Protein AF-A0A8I0N126-F1 (afdb_monomer)

Secondary structure (DSSP, 8-state):
-----PPPTT----EEEEEETTEEEEEETTEEEEEEE-TT---S-SSSPP-SS--TT-SS---TT----S----SSPPPHHHHHHHHHHHHHHHHHHHHHHHHHHHHHHHHHHHHHHHHHHHHHHHHHHHHHHHHHHHHHHHHHHHHHHHHHHHHHHHHHHHHHHHHHHHHHHHHHHHHHHHHHHHHHHHHHHHHHHHT--

InterPro domains:
  IPR013320 Concanavalin A-like lectin/glucanase domain superfamily [SSF49899] (6-89)

Sequence (201 aa):
MRDYEALTLNEWYFITGVREGEYIKLYRNGELRGTEYVGNGSIADTSRRLRFATWEKSTLYSHSASVLDDVQIYSRALSETEIARLSQGGLFAKSTLQLCKSQLDSAELSISSLSTQIVNLRNLSNILENKVASLVNENDSLNKTISELTHTTQNQQQEITELENSNMLLLEESAQKDVHISTLNQEILNLKAELAALKGE

Organism: NCBI:txid1315280

pLDDT: mean 88.0, std 13.49, range [42.78, 98.69]

Structure (mmCIF, N/CA/C/O backbone):
data_AF-A0A8I0N126-F1
#
_entry.id   AF-A0A8I0N126-F1
#
loop_
_atom_site.group_PDB
_atom_site.id
_atom_site.type_symbol
_atom_site.label_atom_id
_atom_site.label_alt_id
_atom_site.label_comp_id
_atom_site.label_asym_id
_atom_site.label_entity_id
_atom_site.label_seq_id
_atom_site.pdbx_PDB_ins_code
_atom_site.Cartn_x
_atom_site.Cartn_y
_atom_site.Cartn_z
_atom_site.occupancy
_atom_site.B_iso_or_equiv
_atom_site.auth_seq_id
_atom_site.auth_comp_id
_atom_site.auth_asym_id
_atom_site.auth_atom_id
_atom_site.pdbx_PDB_model_num
ATOM 1 N N . MET A 1 1 ? 24.658 21.177 -65.020 1.00 42.78 1 MET A N 1
ATOM 2 C CA . MET A 1 1 ? 25.620 21.736 -64.050 1.00 42.78 1 MET A CA 1
ATOM 3 C C . MET A 1 1 ? 25.551 20.813 -62.841 1.00 42.78 1 MET A C 1
ATOM 5 O O . MET A 1 1 ? 24.462 20.650 -62.318 1.00 42.78 1 MET A O 1
ATOM 9 N N . ARG A 1 2 ? 26.605 20.036 -62.542 1.00 52.00 2 ARG A N 1
ATOM 10 C CA . ARG A 1 2 ? 26.623 19.138 -61.369 1.00 52.00 2 ARG A CA 1
ATOM 11 C C . ARG A 1 2 ? 26.865 20.034 -60.149 1.00 52.00 2 ARG A C 1
ATOM 13 O O . ARG A 1 2 ? 27.938 20.626 -60.074 1.00 52.00 2 ARG A O 1
ATOM 20 N N . ASP A 1 3 ? 25.893 20.155 -59.251 1.00 54.69 3 ASP A N 1
ATOM 21 C CA . ASP A 1 3 ? 26.071 20.868 -57.983 1.00 54.69 3 ASP A CA 1
ATOM 22 C C . ASP A 1 3 ? 27.004 20.040 -57.090 1.00 54.69 3 ASP A C 1
ATOM 24 O O . ASP A 1 3 ? 26.620 19.015 -56.529 1.00 54.69 3 ASP A O 1
ATOM 28 N N . TYR A 1 4 ? 28.276 20.432 -57.027 1.00 59.53 4 TYR A N 1
ATOM 29 C CA . TYR A 1 4 ? 29.238 19.868 -56.085 1.00 59.53 4 TYR A CA 1
ATOM 30 C C . TYR A 1 4 ? 29.173 20.692 -54.801 1.00 59.53 4 TYR A C 1
ATOM 32 O O . TYR A 1 4 ? 29.730 21.786 -54.718 1.00 59.53 4 TYR A O 1
ATOM 40 N N . GLU A 1 5 ? 28.471 20.173 -53.799 1.00 74.56 5 GLU A N 1
ATOM 41 C CA . GLU A 1 5 ? 28.580 20.696 -52.443 1.00 74.56 5 GLU A CA 1
ATOM 42 C C . GLU A 1 5 ? 29.921 20.240 -51.861 1.00 74.56 5 GLU A C 1
ATOM 44 O O . GLU A 1 5 ? 30.142 19.042 -51.639 1.00 74.56 5 GLU A O 1
ATOM 49 N N . ALA A 1 6 ? 30.830 21.195 -51.663 1.00 80.81 6 ALA A N 1
ATOM 50 C CA . ALA A 1 6 ? 32.151 20.929 -51.116 1.00 80.81 6 ALA A CA 1
ATOM 51 C C . ALA A 1 6 ? 32.055 20.298 -49.719 1.00 80.81 6 ALA A C 1
ATOM 53 O O . ALA A 1 6 ? 31.230 20.702 -48.905 1.00 80.81 6 ALA A O 1
ATOM 54 N N . LEU A 1 7 ? 32.908 19.308 -49.443 1.00 84.62 7 LEU A N 1
ATOM 55 C CA . LEU A 1 7 ? 33.042 18.750 -48.097 1.00 84.62 7 LEU A CA 1
ATOM 56 C C . LEU A 1 7 ? 33.741 19.756 -47.180 1.00 84.62 7 LEU A C 1
ATOM 58 O O . LEU A 1 7 ? 34.758 20.347 -47.558 1.00 84.62 7 LEU A O 1
ATOM 62 N N . THR A 1 8 ? 33.225 19.900 -45.965 1.00 90.00 8 THR A N 1
ATOM 63 C CA . THR A 1 8 ? 33.852 20.688 -44.906 1.00 90.00 8 THR A CA 1
ATOM 64 C C . THR A 1 8 ? 34.973 19.873 -44.265 1.00 90.00 8 THR A C 1
ATOM 66 O O . THR A 1 8 ? 34.847 18.673 -44.018 1.00 90.00 8 THR A O 1
ATOM 69 N N . LEU A 1 9 ? 36.107 20.521 -43.997 1.00 85.31 9 LEU A N 1
ATOM 70 C CA . LEU A 1 9 ? 37.225 19.879 -43.307 1.00 85.31 9 LEU A CA 1
ATOM 71 C C . LEU A 1 9 ? 36.882 19.619 -41.831 1.00 85.31 9 LEU A C 1
ATOM 73 O O . LEU A 1 9 ? 36.203 20.424 -41.201 1.00 85.31 9 LEU A O 1
ATOM 77 N N . ASN A 1 10 ? 37.430 18.536 -41.270 1.00 83.44 10 ASN A N 1
ATOM 78 C CA . ASN A 1 10 ? 37.269 18.123 -39.866 1.00 83.44 10 ASN A CA 1
ATOM 79 C C . ASN A 1 10 ? 35.836 17.739 -39.446 1.00 83.44 10 ASN A C 1
ATOM 81 O O . ASN A 1 10 ? 35.506 17.799 -38.263 1.00 83.44 10 ASN A O 1
ATOM 85 N N . GLU A 1 11 ? 35.006 17.296 -40.391 1.00 86.50 11 GLU A N 1
ATOM 86 C CA . GLU A 1 11 ? 33.688 16.720 -40.111 1.00 86.50 11 GLU A CA 1
ATOM 87 C C . GLU A 1 11 ? 33.654 15.213 -40.387 1.00 86.50 11 GLU A C 1
ATOM 89 O O . GLU A 1 11 ? 34.326 14.705 -41.289 1.00 86.50 11 GLU A O 1
ATOM 94 N N . TRP A 1 12 ? 32.838 14.493 -39.614 1.00 87.75 12 TRP A N 1
ATOM 95 C CA . TRP A 1 12 ? 32.536 13.091 -39.878 1.00 87.75 12 TRP A CA 1
ATOM 96 C C . TRP A 1 12 ? 31.474 12.980 -40.966 1.00 87.75 12 TRP A C 1
ATOM 98 O O . TRP A 1 12 ? 30.392 13.554 -40.858 1.00 87.75 12 TRP A O 1
ATOM 108 N N . TYR A 1 13 ? 31.769 12.179 -41.986 1.00 88.56 13 TYR A N 1
ATOM 109 C CA . TYR A 1 13 ? 30.822 11.841 -43.040 1.00 88.56 13 TYR A CA 1
ATOM 110 C C . TYR A 1 13 ? 30.598 10.336 -43.072 1.00 88.56 13 TYR A C 1
ATOM 112 O O . TYR A 1 13 ? 31.552 9.559 -43.110 1.00 88.56 13 TYR A O 1
ATOM 120 N N . PHE A 1 14 ? 29.332 9.927 -43.128 1.00 90.44 14 PHE A N 1
ATOM 121 C CA . PHE A 1 14 ? 28.976 8.539 -43.390 1.00 90.44 14 PHE A CA 1
ATOM 122 C C . PHE A 1 14 ? 28.899 8.323 -44.902 1.00 90.44 14 PHE A C 1
ATOM 124 O O . PHE A 1 14 ? 28.007 8.857 -45.567 1.00 90.44 14 PHE A O 1
ATOM 131 N N . ILE A 1 15 ? 29.849 7.571 -45.456 1.00 91.81 15 ILE A N 1
ATOM 132 C CA . ILE A 1 15 ? 29.954 7.325 -46.898 1.00 91.81 15 ILE A CA 1
ATOM 133 C C . ILE A 1 15 ? 29.555 5.886 -47.208 1.00 91.81 15 ILE A C 1
ATOM 135 O O . ILE A 1 15 ? 30.024 4.949 -46.566 1.00 91.81 15 ILE A O 1
ATOM 139 N N . THR A 1 16 ? 28.722 5.694 -48.230 1.00 94.56 16 THR A N 1
ATOM 140 C CA . THR A 1 16 ? 28.356 4.355 -48.711 1.00 94.56 16 THR A CA 1
ATOM 141 C C . THR A 1 16 ? 28.490 4.276 -50.223 1.00 94.56 16 THR A C 1
ATOM 143 O O . THR A 1 16 ? 27.863 5.043 -50.950 1.00 94.56 16 THR A O 1
ATOM 146 N N . GLY A 1 17 ? 29.298 3.331 -50.700 1.00 94.25 17 GLY A N 1
ATOM 147 C CA . GLY A 1 17 ? 29.334 2.931 -52.103 1.00 94.25 17 GLY A CA 1
ATOM 148 C C . GLY A 1 17 ? 28.510 1.665 -52.303 1.00 94.25 17 GLY A C 1
ATOM 149 O O . GLY A 1 17 ? 28.701 0.689 -51.580 1.00 94.25 17 GLY A O 1
ATOM 150 N N . VAL A 1 18 ? 27.605 1.667 -53.279 1.00 95.25 18 VAL A N 1
ATOM 151 C CA . VAL A 1 18 ? 26.760 0.512 -53.608 1.00 95.25 18 VAL A CA 1
ATOM 152 C C . VAL A 1 18 ? 26.945 0.162 -55.069 1.00 95.25 18 VAL A C 1
ATOM 154 O O . VAL A 1 18 ? 26.759 1.014 -55.933 1.00 95.25 18 VAL A O 1
ATOM 157 N N . ARG A 1 19 ? 27.275 -1.098 -55.353 1.00 91.00 19 ARG A N 1
ATOM 158 C CA . ARG A 1 19 ? 27.217 -1.633 -56.711 1.00 91.00 19 ARG A CA 1
ATOM 159 C C . ARG A 1 19 ? 25.93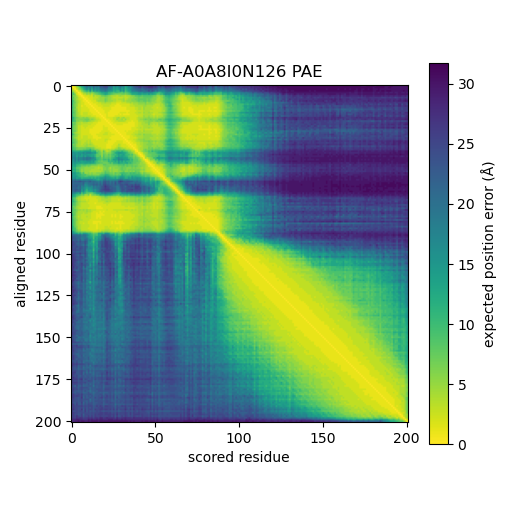5 -2.435 -56.886 1.00 91.00 19 ARG A C 1
ATOM 161 O O . ARG A 1 19 ? 25.726 -3.418 -56.181 1.00 91.00 19 ARG A O 1
ATOM 168 N N . GLU A 1 20 ? 25.102 -2.010 -57.828 1.00 90.31 20 GLU A N 1
ATOM 169 C CA . GLU A 1 20 ? 23.804 -2.608 -58.133 1.00 90.31 20 GLU A CA 1
ATOM 170 C C . GLU A 1 20 ? 23.678 -2.774 -59.653 1.00 90.31 20 GLU A C 1
ATOM 172 O O . GLU A 1 20 ? 23.571 -1.796 -60.395 1.00 90.31 20 GLU A O 1
ATOM 177 N N . GLY A 1 21 ? 23.743 -4.022 -60.124 1.00 88.88 21 GLY A N 1
ATOM 178 C CA . GLY A 1 21 ? 23.756 -4.331 -61.554 1.00 88.88 21 GLY A CA 1
ATOM 179 C C . GLY A 1 21 ? 24.901 -3.623 -62.287 1.00 88.88 21 GLY A C 1
ATOM 180 O O . GLY A 1 21 ? 26.072 -3.772 -61.933 1.00 88.88 21 GLY A O 1
ATOM 181 N N . GLU A 1 22 ? 24.548 -2.835 -63.301 1.00 91.06 22 GLU A N 1
ATOM 182 C CA . GLU A 1 22 ? 25.496 -2.087 -64.133 1.00 91.06 22 GLU A CA 1
ATOM 183 C C . GLU A 1 22 ? 25.862 -0.705 -63.573 1.00 91.06 22 GLU A C 1
ATOM 185 O O . GLU A 1 22 ? 26.574 0.052 -64.232 1.00 91.06 22 GLU A O 1
ATOM 190 N N . TYR A 1 23 ? 25.395 -0.363 -62.369 1.00 92.62 23 TYR A N 1
ATOM 191 C CA . TYR A 1 23 ? 25.577 0.959 -61.779 1.00 92.62 23 TYR A CA 1
ATOM 192 C C . TYR A 1 23 ? 26.344 0.916 -60.457 1.00 92.62 23 TYR A C 1
ATOM 194 O O . TYR A 1 23 ? 26.231 -0.022 -59.662 1.00 92.62 23 TYR A O 1
ATOM 202 N N . ILE A 1 24 ? 27.093 1.986 -60.198 1.00 93.44 24 ILE A N 1
ATOM 203 C CA . ILE A 1 24 ? 27.625 2.317 -58.876 1.00 93.44 24 ILE A CA 1
ATOM 204 C C . ILE A 1 24 ? 26.924 3.576 -58.376 1.00 93.44 24 ILE A C 1
ATOM 206 O O . ILE A 1 24 ? 26.852 4.580 -59.081 1.00 93.44 24 ILE A O 1
ATOM 210 N N . LYS A 1 25 ? 26.425 3.516 -57.144 1.00 95.19 25 LYS A N 1
ATOM 211 C CA . LYS A 1 25 ? 25.787 4.618 -56.426 1.00 95.19 25 LYS A CA 1
ATOM 212 C C . LYS A 1 25 ? 26.667 5.045 -55.256 1.00 95.19 25 LYS A C 1
ATOM 214 O O . LYS A 1 25 ? 27.227 4.193 -54.564 1.00 95.19 25 LYS A O 1
ATOM 219 N N . LEU A 1 26 ? 26.768 6.350 -55.022 1.00 94.56 26 LEU A N 1
ATOM 220 C CA . LEU A 1 26 ? 27.477 6.923 -53.878 1.00 94.56 26 LEU A CA 1
ATOM 221 C C . LEU A 1 26 ? 26.498 7.699 -53.000 1.00 94.56 26 LEU A C 1
ATOM 223 O O . LEU A 1 26 ? 25.809 8.595 -53.488 1.00 94.56 26 LEU A O 1
ATOM 227 N N . TYR A 1 27 ? 26.482 7.387 -51.709 1.00 94.12 27 TYR A N 1
ATOM 228 C CA . TYR A 1 27 ? 25.671 8.057 -50.701 1.00 94.12 27 TYR A CA 1
ATOM 229 C C . TYR A 1 27 ? 26.561 8.789 -49.695 1.00 94.12 27 TYR A C 1
ATOM 231 O O . TYR A 1 27 ? 27.632 8.297 -49.331 1.00 94.12 27 TYR A O 1
ATOM 239 N N . ARG A 1 28 ? 26.093 9.947 -49.220 1.00 92.38 28 ARG A N 1
ATOM 240 C CA . ARG A 1 28 ? 26.710 10.729 -48.138 1.00 92.38 28 ARG A CA 1
ATOM 241 C C . ARG A 1 28 ? 25.646 11.067 -47.106 1.00 92.38 28 ARG A C 1
ATOM 243 O O . ARG A 1 28 ? 24.645 11.695 -47.452 1.00 92.38 28 ARG A O 1
ATOM 250 N N . ASN A 1 29 ? 25.890 10.681 -45.856 1.00 91.81 29 ASN A N 1
ATOM 251 C CA . ASN A 1 29 ? 24.991 10.861 -44.713 1.00 91.81 29 ASN A CA 1
ATOM 252 C C . ASN A 1 29 ? 23.593 10.253 -44.934 1.00 91.81 29 ASN A C 1
ATOM 254 O O . ASN A 1 29 ? 22.606 10.736 -44.394 1.00 91.81 29 ASN A O 1
ATOM 258 N N . GLY A 1 30 ? 23.506 9.171 -45.713 1.00 91.31 30 GLY A N 1
ATOM 259 C CA . GLY A 1 30 ? 22.241 8.498 -46.028 1.00 91.31 30 GLY A CA 1
ATOM 260 C C . GLY A 1 30 ? 21.589 8.929 -47.346 1.00 91.31 30 GLY A C 1
ATOM 261 O O . GLY A 1 30 ? 20.677 8.254 -47.808 1.00 91.31 30 GLY A O 1
ATOM 262 N N . GLU A 1 31 ? 22.067 10.000 -47.983 1.00 92.62 31 GLU A N 1
ATOM 263 C CA . GLU A 1 31 ? 21.460 10.568 -49.196 1.00 92.62 31 GLU A CA 1
ATOM 264 C C . GLU A 1 31 ? 22.280 10.262 -50.454 1.00 92.62 31 GLU A C 1
ATOM 266 O O . GLU A 1 31 ? 23.511 10.357 -50.431 1.00 92.62 31 GLU A O 1
ATOM 271 N N . LEU A 1 32 ? 21.608 9.942 -51.567 1.00 93.38 32 LEU A N 1
ATOM 272 C CA . LEU A 1 32 ? 22.245 9.672 -52.859 1.00 93.38 32 LEU A CA 1
ATOM 273 C C . LEU A 1 32 ? 22.905 10.944 -53.411 1.00 93.38 32 LEU A C 1
ATOM 275 O O . LEU A 1 32 ? 22.256 11.970 -53.593 1.00 93.38 32 LEU A O 1
ATOM 279 N N . ARG A 1 33 ? 24.200 10.868 -53.722 1.00 93.88 33 ARG A N 1
ATOM 280 C CA . ARG A 1 33 ? 24.979 11.971 -54.315 1.00 93.88 33 ARG A CA 1
ATOM 281 C C . ARG A 1 33 ? 25.295 11.761 -55.785 1.00 93.88 33 ARG A C 1
ATOM 283 O O . ARG A 1 33 ? 25.543 12.726 -56.501 1.00 93.88 33 ARG A O 1
ATOM 290 N N . GLY A 1 34 ? 25.289 10.518 -56.251 1.00 91.88 34 GLY A N 1
ATOM 291 C CA . GLY A 1 34 ? 25.568 10.230 -57.647 1.00 91.88 34 GLY A CA 1
ATOM 292 C C . GLY A 1 34 ? 25.363 8.773 -58.007 1.00 91.88 34 GLY A C 1
ATOM 293 O O . GLY A 1 34 ? 25.458 7.888 -57.159 1.00 91.88 34 GLY A O 1
ATOM 294 N N . THR A 1 35 ? 25.091 8.558 -59.289 1.00 94.31 35 THR A N 1
ATOM 295 C CA . THR A 1 35 ? 25.007 7.244 -59.923 1.00 94.31 35 THR A CA 1
ATOM 296 C C . THR A 1 35 ? 25.853 7.277 -61.188 1.00 94.31 35 THR A C 1
ATOM 298 O O . THR A 1 35 ? 25.776 8.246 -61.943 1.00 94.31 35 THR A O 1
ATOM 301 N N . GLU A 1 36 ? 26.647 6.236 -61.408 1.00 93.50 36 GLU A N 1
ATOM 302 C CA . GLU A 1 36 ? 27.530 6.100 -62.565 1.00 93.50 36 GLU A CA 1
ATOM 303 C C . GLU A 1 36 ? 27.334 4.722 -63.206 1.00 93.50 36 GLU A C 1
ATOM 305 O O . GLU A 1 36 ? 27.262 3.714 -62.499 1.00 93.50 36 GLU A O 1
ATOM 310 N N . TYR A 1 37 ? 27.234 4.675 -64.537 1.00 93.00 37 TYR A N 1
ATOM 311 C CA . TYR A 1 37 ? 27.159 3.422 -65.291 1.00 93.00 37 TYR A CA 1
ATOM 312 C C . TYR A 1 37 ? 28.562 2.840 -65.471 1.00 93.00 37 TYR A C 1
ATOM 314 O O . TYR A 1 37 ? 29.455 3.499 -65.996 1.00 93.00 37 TYR A O 1
ATOM 322 N N . VAL A 1 38 ? 28.750 1.592 -65.056 1.00 88.69 38 VAL A N 1
ATOM 323 C CA . VAL A 1 38 ? 30.033 0.874 -65.123 1.00 88.69 38 VAL A CA 1
ATOM 324 C C . VAL A 1 38 ? 29.942 -0.441 -65.903 1.00 88.69 38 VAL A C 1
ATOM 326 O O . VAL A 1 38 ? 30.936 -1.158 -66.023 1.00 88.69 38 VAL A O 1
ATOM 329 N N . GLY A 1 39 ? 28.760 -0.765 -66.434 1.00 86.38 39 GLY A N 1
ATOM 330 C CA . GLY A 1 39 ? 28.493 -2.010 -67.149 1.00 86.38 39 GLY A CA 1
ATOM 331 C C . GLY A 1 39 ? 28.550 -3.258 -66.263 1.00 86.38 39 GLY A C 1
ATOM 332 O O . GLY A 1 39 ? 28.800 -3.213 -65.052 1.00 86.38 39 GLY A O 1
ATOM 333 N N . ASN A 1 40 ? 28.333 -4.413 -66.889 1.00 81.50 40 ASN A N 1
ATOM 334 C CA . ASN A 1 40 ? 28.282 -5.707 -66.204 1.00 81.50 40 ASN A CA 1
ATOM 335 C C . ASN A 1 40 ? 29.655 -6.402 -66.055 1.00 81.50 40 ASN A C 1
ATOM 337 O O . ASN A 1 40 ? 29.744 -7.624 -65.950 1.00 81.50 40 ASN A O 1
ATOM 341 N N . GLY A 1 41 ? 30.754 -5.641 -66.076 1.00 74.56 41 GLY A N 1
ATOM 342 C CA . GLY A 1 41 ? 32.097 -6.199 -65.905 1.00 74.56 41 GLY A CA 1
ATOM 343 C C . GLY A 1 41 ? 32.284 -6.840 -64.525 1.00 74.56 41 GLY A C 1
ATOM 344 O O . GLY A 1 41 ? 31.795 -6.330 -63.511 1.00 74.56 41 GLY A O 1
ATOM 345 N N . SER A 1 42 ? 33.016 -7.950 -64.443 1.00 70.06 42 SER A N 1
ATOM 346 C CA . SER A 1 42 ? 33.461 -8.479 -63.150 1.00 70.06 42 SER A CA 1
ATOM 347 C C . SER A 1 42 ? 34.388 -7.472 -62.464 1.00 70.06 42 SER A C 1
ATOM 349 O O . SER A 1 42 ? 35.146 -6.769 -63.132 1.00 70.06 42 SER A O 1
ATOM 351 N N . ILE A 1 43 ? 34.359 -7.409 -61.129 1.00 71.25 43 ILE A N 1
ATOM 352 C CA . ILE A 1 43 ? 35.351 -6.628 -60.374 1.00 71.25 43 ILE A CA 1
ATOM 353 C C . ILE A 1 43 ? 36.727 -7.204 -60.721 1.00 71.25 43 ILE A C 1
ATOM 355 O O . ILE A 1 43 ? 36.992 -8.371 -60.448 1.00 71.25 43 ILE A O 1
ATOM 359 N N . ALA A 1 44 ? 37.557 -6.401 -61.389 1.00 63.47 44 ALA A N 1
ATOM 360 C CA . ALA A 1 44 ? 38.716 -6.884 -62.138 1.00 63.47 44 ALA A CA 1
ATOM 361 C C . ALA A 1 44 ? 39.840 -7.469 -61.268 1.00 63.47 44 ALA A C 1
ATOM 363 O O . ALA A 1 44 ? 40.694 -8.181 -61.789 1.00 63.47 44 ALA A O 1
ATOM 364 N N . ASP A 1 45 ? 39.854 -7.189 -59.962 1.00 68.75 45 ASP A N 1
ATOM 365 C CA . ASP A 1 45 ? 40.919 -7.662 -59.084 1.00 68.75 45 ASP A CA 1
ATOM 366 C C . ASP A 1 45 ? 40.433 -7.966 -57.664 1.00 68.75 45 ASP A C 1
ATOM 368 O O . ASP A 1 45 ? 40.513 -7.147 -56.749 1.00 68.75 45 ASP A O 1
ATOM 372 N N . THR A 1 46 ? 39.926 -9.182 -57.479 1.00 72.62 46 THR A N 1
ATOM 373 C CA . THR A 1 46 ? 39.555 -9.723 -56.164 1.00 72.62 46 THR A CA 1
ATOM 374 C C . THR A 1 46 ? 40.726 -10.406 -55.449 1.00 72.62 46 THR A C 1
ATOM 376 O O . THR A 1 46 ? 40.553 -10.909 -54.342 1.00 72.62 46 THR A O 1
ATOM 379 N N . SER A 1 47 ? 41.909 -10.466 -56.073 1.00 75.94 47 SER A N 1
ATOM 380 C CA . SER A 1 47 ? 43.091 -11.165 -55.544 1.00 75.94 47 SER A CA 1
ATOM 381 C C . SER A 1 47 ? 43.984 -10.272 -54.678 1.00 75.94 47 SER A C 1
ATOM 383 O O . SER A 1 47 ? 44.825 -10.751 -53.910 1.00 75.94 47 SER A O 1
ATOM 385 N N . ARG A 1 48 ? 43.805 -8.953 -54.786 1.00 76.44 48 ARG A N 1
ATOM 386 C CA . ARG A 1 48 ? 44.546 -7.962 -54.010 1.00 76.44 48 ARG A CA 1
ATOM 387 C C . ARG A 1 48 ? 44.047 -7.864 -52.575 1.00 76.44 48 ARG A C 1
ATOM 389 O O . ARG A 1 48 ? 42.867 -8.010 -52.275 1.00 76.44 48 ARG A O 1
ATOM 396 N N . ARG A 1 49 ? 44.973 -7.520 -51.676 1.00 77.38 49 ARG A N 1
ATOM 397 C CA . ARG A 1 49 ? 44.633 -7.137 -50.301 1.00 77.38 49 ARG A CA 1
ATOM 398 C C . ARG A 1 49 ? 43.765 -5.884 -50.327 1.00 77.38 49 ARG A C 1
ATOM 400 O O . ARG A 1 49 ? 44.153 -4.900 -50.958 1.00 77.38 49 ARG A O 1
ATOM 407 N N . LEU A 1 50 ? 42.660 -5.908 -49.590 1.00 78.88 50 LEU A N 1
ATOM 408 C CA . LEU A 1 50 ? 41.876 -4.715 -49.310 1.00 78.88 50 LEU A CA 1
ATOM 409 C C . LEU A 1 50 ? 42.716 -3.742 -48.479 1.00 78.88 50 LEU A C 1
ATOM 411 O O . LEU A 1 50 ? 43.370 -4.140 -47.513 1.00 78.88 50 LEU A O 1
ATOM 415 N N . ARG A 1 51 ? 42.725 -2.473 -48.875 1.00 77.25 51 ARG A N 1
ATOM 416 C CA . ARG A 1 51 ? 43.474 -1.419 -48.197 1.00 77.25 51 ARG A CA 1
ATOM 417 C C . ARG A 1 51 ? 42.594 -0.185 -48.055 1.00 77.25 51 ARG A C 1
ATOM 419 O O . ARG A 1 51 ? 41.834 0.131 -48.965 1.00 77.25 51 ARG A O 1
ATOM 426 N N . PHE A 1 52 ? 42.748 0.522 -46.944 1.00 77.06 52 PHE A N 1
ATOM 427 C CA . PHE A 1 52 ? 42.059 1.778 -46.661 1.00 77.06 52 PHE A CA 1
ATOM 428 C C . PHE A 1 52 ? 43.083 2.883 -46.406 1.00 77.06 52 PHE A C 1
ATOM 430 O O . PHE A 1 52 ? 44.191 2.593 -45.955 1.00 77.06 52 PHE A O 1
ATOM 437 N N . ALA A 1 53 ? 42.712 4.131 -46.706 1.00 72.12 53 ALA A N 1
ATOM 438 C CA . ALA A 1 53 ? 43.529 5.324 -46.446 1.00 72.12 53 ALA A CA 1
ATOM 439 C C . ALA A 1 53 ? 44.983 5.248 -46.979 1.00 72.12 53 ALA A C 1
ATOM 441 O O . ALA A 1 53 ? 45.902 5.844 -46.422 1.00 72.12 53 ALA A O 1
ATOM 442 N N . THR A 1 54 ? 45.220 4.503 -48.066 1.00 71.12 54 THR A N 1
ATOM 443 C CA . THR A 1 54 ? 46.556 4.303 -48.647 1.00 71.12 54 THR A CA 1
ATOM 444 C C . THR A 1 54 ? 46.489 4.139 -50.166 1.00 71.12 54 THR A C 1
ATOM 446 O O . THR A 1 54 ? 45.466 3.722 -50.708 1.00 71.12 54 THR A O 1
ATOM 449 N N . TRP A 1 55 ? 47.585 4.461 -50.857 1.00 66.50 55 TRP A N 1
ATOM 450 C CA . TRP A 1 55 ? 47.709 4.364 -52.312 1.00 66.50 55 TRP A CA 1
ATOM 451 C C . TRP A 1 55 ? 48.624 3.202 -52.724 1.00 66.50 55 TRP A C 1
ATOM 453 O O . TRP A 1 55 ? 49.629 2.927 -52.073 1.00 66.50 55 TRP A O 1
ATOM 463 N N . GLU A 1 56 ? 48.307 2.528 -53.835 1.00 61.97 56 GLU A N 1
ATOM 464 C CA . GLU A 1 56 ? 48.940 1.266 -54.260 1.00 61.97 56 GLU A CA 1
ATOM 465 C C . GLU A 1 56 ? 50.468 1.354 -54.467 1.00 61.97 56 GLU A C 1
ATOM 467 O O . GLU A 1 56 ? 51.171 0.380 -54.200 1.00 61.97 56 GLU A O 1
ATOM 472 N N . LYS A 1 57 ? 50.985 2.502 -54.936 1.00 61.34 57 LYS A N 1
ATOM 473 C CA . LYS A 1 57 ? 52.356 2.627 -55.481 1.00 61.34 57 LYS A CA 1
ATOM 474 C C . LYS A 1 57 ? 53.258 3.698 -54.852 1.00 61.34 57 LYS A C 1
ATOM 476 O O . LYS A 1 57 ? 54.309 3.980 -55.416 1.00 61.34 57 LYS A O 1
ATOM 481 N N . SER A 1 58 ? 52.891 4.325 -53.734 1.00 56.50 58 SER A N 1
ATOM 482 C CA . SER A 1 58 ? 53.686 5.444 -53.203 1.00 56.50 58 SER A CA 1
ATOM 483 C C . SER A 1 58 ? 53.946 5.342 -51.705 1.00 56.50 58 SER A C 1
ATOM 485 O O . SER A 1 58 ? 53.015 5.275 -50.910 1.00 56.50 58 SER A O 1
ATOM 487 N N . THR A 1 59 ? 55.224 5.407 -51.335 1.00 54.03 59 THR A N 1
ATOM 488 C CA . THR A 1 59 ? 55.713 5.687 -49.977 1.00 54.03 59 THR A CA 1
ATOM 489 C C . THR A 1 59 ? 55.657 7.182 -49.627 1.00 54.03 59 THR A C 1
ATOM 491 O O . THR A 1 59 ? 55.940 7.545 -48.491 1.00 54.03 59 THR A O 1
ATOM 494 N N . LEU A 1 60 ? 55.290 8.055 -50.579 1.00 51.00 60 LEU A N 1
ATOM 495 C CA . LEU A 1 60 ? 55.330 9.522 -50.451 1.00 51.00 60 LEU A CA 1
ATOM 496 C C . LEU A 1 60 ? 53.972 10.167 -50.123 1.00 51.00 60 LEU A C 1
ATOM 498 O O . LEU A 1 60 ? 53.939 11.329 -49.737 1.00 51.00 60 LEU A O 1
ATOM 502 N N . TYR A 1 61 ? 52.863 9.430 -50.229 1.00 51.38 61 TYR A N 1
ATOM 503 C CA . TYR A 1 61 ? 51.523 9.908 -49.854 1.00 51.38 61 TYR A CA 1
ATOM 504 C C . TYR A 1 61 ? 50.961 9.068 -48.708 1.00 51.38 61 TYR A C 1
ATOM 506 O O . TYR A 1 61 ? 49.959 8.361 -48.846 1.00 51.38 61 TYR A O 1
ATOM 514 N N . SER A 1 62 ? 51.641 9.126 -47.563 1.00 50.34 62 SER A N 1
ATOM 515 C CA . SER A 1 62 ? 51.036 8.723 -46.297 1.00 50.34 62 SER A CA 1
ATOM 516 C C . SER A 1 62 ? 49.921 9.725 -45.997 1.00 50.34 62 SER A C 1
ATOM 518 O O . SER A 1 62 ? 50.194 10.874 -45.656 1.00 50.34 62 SER A O 1
ATOM 520 N N . HIS A 1 63 ? 48.660 9.328 -46.182 1.00 57.22 63 HIS A N 1
ATOM 521 C CA . HIS A 1 63 ? 47.497 10.125 -45.783 1.00 57.22 63 HIS A CA 1
ATOM 522 C C . HIS A 1 63 ? 47.350 10.026 -44.257 1.00 57.22 63 HIS A C 1
ATOM 524 O O . HIS A 1 63 ? 46.446 9.384 -43.733 1.00 57.22 63 HIS A O 1
ATOM 530 N N . SER A 1 64 ? 48.303 10.619 -43.538 1.00 53.44 64 SER A N 1
ATOM 531 C CA . SER A 1 64 ? 48.567 10.423 -42.105 1.00 53.44 64 SER A CA 1
ATOM 532 C C . SER A 1 64 ? 47.506 11.001 -41.154 1.00 53.44 64 SER A C 1
ATOM 534 O O . SER A 1 64 ? 47.771 11.114 -39.963 1.00 53.44 64 SER A O 1
ATOM 536 N N . ALA A 1 65 ? 46.338 11.412 -41.650 1.00 62.31 65 ALA A N 1
ATOM 537 C CA . ALA A 1 65 ? 45.325 12.110 -40.854 1.00 62.31 65 ALA A CA 1
ATOM 538 C C . ALA A 1 65 ? 43.876 11.692 -41.157 1.00 62.31 65 ALA A C 1
ATOM 540 O O . ALA A 1 65 ? 42.946 12.283 -40.614 1.00 62.31 65 ALA A O 1
ATOM 541 N N . SER A 1 66 ? 43.650 10.692 -42.014 1.00 68.94 66 SER A N 1
ATOM 542 C CA . SER A 1 66 ? 42.296 10.180 -42.241 1.00 68.94 66 SER A CA 1
ATOM 543 C C . SER A 1 66 ? 41.915 9.205 -41.129 1.00 68.94 66 SER A C 1
ATOM 545 O O . SER A 1 66 ? 42.534 8.152 -40.990 1.00 68.94 66 SER A O 1
ATOM 547 N N . VAL A 1 67 ? 40.890 9.550 -40.351 1.00 82.44 67 VAL A N 1
ATOM 548 C CA . VAL A 1 67 ? 40.258 8.642 -39.386 1.00 82.44 67 VAL A CA 1
ATOM 549 C C . VAL A 1 67 ? 39.061 7.953 -40.037 1.00 82.44 67 VAL A C 1
ATOM 551 O O . VAL A 1 67 ? 38.305 8.571 -40.784 1.00 82.44 67 VAL A O 1
ATOM 554 N N . LEU A 1 68 ? 38.929 6.653 -39.794 1.00 84.62 68 LEU A N 1
ATOM 555 C CA . LEU A 1 68 ? 37.826 5.820 -40.265 1.00 84.62 68 LEU A CA 1
ATOM 556 C C . LEU A 1 68 ? 37.235 5.113 -39.051 1.00 84.62 68 LEU A C 1
ATOM 558 O O . LEU A 1 68 ? 37.986 4.690 -38.174 1.00 84.62 68 LEU A O 1
ATOM 562 N N . ASP A 1 69 ? 35.918 4.967 -39.032 1.00 86.00 69 ASP A N 1
ATOM 563 C CA . ASP A 1 69 ? 35.198 4.221 -38.004 1.00 86.00 69 ASP A CA 1
ATOM 564 C C . ASP A 1 69 ? 34.038 3.444 -38.644 1.00 86.00 69 ASP A C 1
ATOM 566 O O . ASP A 1 69 ? 33.626 3.763 -39.764 1.00 86.00 69 ASP A O 1
ATOM 570 N N . ASP A 1 70 ? 33.561 2.399 -37.966 1.00 86.31 70 ASP A N 1
ATOM 571 C CA . ASP A 1 70 ? 32.406 1.573 -38.358 1.00 86.31 70 ASP A CA 1
ATOM 572 C C . ASP A 1 70 ? 32.435 1.034 -39.807 1.00 86.31 70 ASP A C 1
ATOM 574 O O . ASP A 1 70 ? 31.408 0.926 -40.489 1.00 86.31 70 ASP A O 1
ATOM 578 N N . VAL A 1 71 ? 33.624 0.650 -40.292 1.00 87.44 71 VAL A N 1
ATOM 579 C CA . VAL A 1 71 ? 33.815 0.123 -41.654 1.00 87.44 71 VAL A CA 1
ATOM 580 C C . VAL A 1 71 ? 33.107 -1.222 -41.827 1.00 87.44 71 VAL A C 1
ATOM 582 O O . VAL A 1 71 ? 33.437 -2.211 -41.173 1.00 87.44 71 VAL A O 1
ATOM 585 N N . GLN A 1 72 ? 32.168 -1.276 -42.774 1.00 90.56 72 GLN A N 1
ATOM 586 C CA . GLN A 1 72 ? 31.349 -2.455 -43.067 1.00 90.56 72 GLN A CA 1
ATOM 587 C C . GLN A 1 72 ? 31.357 -2.776 -44.567 1.00 90.56 72 GLN A C 1
ATOM 589 O O . GLN A 1 72 ? 31.350 -1.876 -45.407 1.00 90.56 72 GLN A O 1
ATOM 594 N N . ILE A 1 73 ? 31.357 -4.068 -44.910 1.00 90.06 73 ILE A N 1
ATOM 595 C CA . ILE A 1 73 ? 31.343 -4.565 -46.294 1.00 90.06 73 ILE A CA 1
ATOM 596 C C . ILE A 1 73 ? 30.248 -5.615 -46.426 1.00 90.06 73 ILE A C 1
ATOM 598 O O . ILE A 1 73 ? 30.169 -6.545 -45.626 1.00 90.06 73 ILE A O 1
ATOM 602 N N . TYR A 1 74 ? 29.432 -5.480 -47.465 1.00 92.25 74 TYR A N 1
ATOM 603 C CA . TYR A 1 74 ? 28.278 -6.333 -47.713 1.00 92.25 74 TYR A CA 1
ATOM 604 C C . TYR A 1 74 ? 28.449 -7.098 -49.027 1.00 92.25 7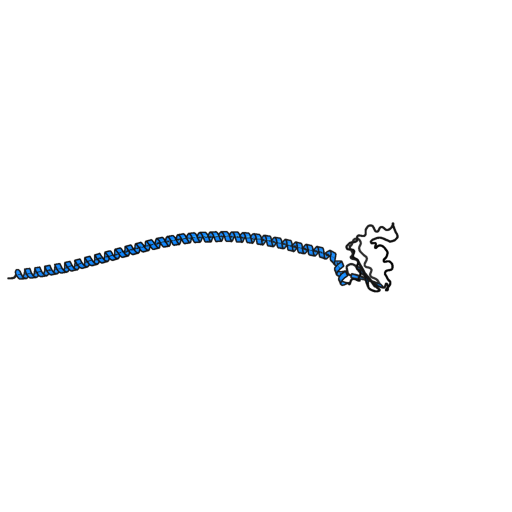4 TYR A C 1
ATOM 606 O O . TYR A 1 74 ? 28.929 -6.552 -50.017 1.00 92.25 74 TYR A O 1
ATOM 614 N N . SER A 1 75 ? 28.010 -8.358 -49.056 1.00 91.00 75 SER A N 1
ATOM 615 C CA . SER A 1 75 ? 27.978 -9.199 -50.265 1.00 91.00 75 SER A CA 1
ATOM 616 C C . SER A 1 75 ? 26.757 -8.936 -51.161 1.00 91.00 75 SER A C 1
ATOM 618 O O . SER A 1 75 ? 26.518 -9.671 -52.117 1.00 91.00 75 SER A O 1
ATOM 620 N N . ARG A 1 76 ? 25.973 -7.897 -50.850 1.00 93.31 76 ARG A N 1
ATOM 621 C CA . ARG A 1 76 ? 24.759 -7.486 -51.564 1.00 93.31 76 ARG A CA 1
ATOM 622 C C . ARG A 1 76 ? 24.696 -5.969 -51.698 1.00 93.31 76 ARG A C 1
ATOM 624 O O . ARG A 1 76 ? 25.289 -5.252 -50.894 1.00 93.31 76 ARG A O 1
ATOM 631 N N . ALA A 1 77 ? 23.906 -5.496 -52.657 1.00 94.00 77 ALA A N 1
ATOM 632 C CA . ALA A 1 77 ? 23.504 -4.098 -52.698 1.00 94.00 77 ALA A CA 1
ATOM 633 C C . ALA A 1 77 ? 22.597 -3.780 -51.494 1.00 94.00 77 ALA A C 1
ATOM 635 O O . ALA A 1 77 ? 21.668 -4.534 -51.186 1.00 94.00 77 ALA A O 1
ATOM 636 N N . LEU A 1 78 ? 22.894 -2.685 -50.791 1.00 96.06 78 LEU A N 1
ATOM 637 C CA . LEU A 1 78 ? 22.020 -2.147 -49.750 1.00 96.06 78 LEU A CA 1
ATOM 638 C C . LEU A 1 78 ? 20.944 -1.265 -50.386 1.00 96.06 78 LEU A C 1
ATOM 640 O O . LEU A 1 78 ? 21.222 -0.527 -51.332 1.00 96.06 78 LEU A O 1
ATOM 644 N N . SER A 1 79 ? 19.734 -1.321 -49.838 1.00 94.88 79 SER A N 1
ATOM 645 C CA . SER A 1 79 ? 18.647 -0.412 -50.207 1.00 94.88 79 SER A CA 1
ATOM 646 C C . SER A 1 79 ? 18.841 0.978 -49.594 1.00 94.88 79 SER A C 1
ATOM 648 O O . SER A 1 79 ? 19.489 1.132 -48.558 1.00 94.88 79 SER A O 1
ATOM 650 N N . GLU A 1 80 ? 18.220 1.999 -50.186 1.00 92.94 80 GLU A N 1
ATOM 651 C CA . GLU A 1 80 ? 18.289 3.384 -49.692 1.00 92.94 80 GLU A CA 1
ATOM 652 C C . GLU A 1 80 ? 17.833 3.506 -48.229 1.00 92.94 80 GLU A C 1
ATOM 654 O O . GLU A 1 80 ? 18.462 4.194 -47.427 1.00 92.94 80 GLU A O 1
ATOM 659 N N . THR A 1 81 ? 16.786 2.771 -47.839 1.00 90.75 81 THR A N 1
ATOM 660 C CA . THR A 1 81 ? 16.280 2.759 -46.459 1.00 90.75 81 THR A CA 1
ATOM 661 C C . THR A 1 81 ? 17.278 2.156 -45.473 1.00 90.75 81 THR A C 1
ATOM 663 O O . THR A 1 81 ? 17.403 2.638 -44.349 1.00 90.75 81 THR A O 1
ATOM 666 N N . GLU A 1 82 ? 17.995 1.103 -45.867 1.00 90.56 82 GLU A N 1
ATOM 667 C CA . GLU A 1 82 ? 19.034 0.508 -45.021 1.00 90.56 82 GLU A CA 1
ATOM 668 C C . GLU A 1 82 ? 20.197 1.480 -44.822 1.00 90.56 82 GLU A C 1
ATOM 670 O O . GLU A 1 82 ? 20.666 1.651 -43.700 1.00 90.56 82 GLU A O 1
ATOM 675 N N . ILE A 1 83 ? 20.605 2.174 -45.883 1.00 92.19 83 ILE A N 1
ATOM 676 C CA . ILE A 1 83 ? 21.695 3.156 -45.851 1.00 92.19 83 ILE A CA 1
ATOM 677 C C . ILE A 1 83 ? 21.325 4.351 -44.965 1.00 92.19 83 ILE A C 1
ATOM 679 O O . ILE A 1 83 ? 22.132 4.769 -44.136 1.00 92.19 83 ILE A O 1
ATOM 683 N N . ALA A 1 84 ? 20.093 4.857 -45.078 1.00 88.94 84 ALA A N 1
ATOM 684 C CA . ALA A 1 84 ? 19.589 5.937 -44.230 1.00 88.94 84 ALA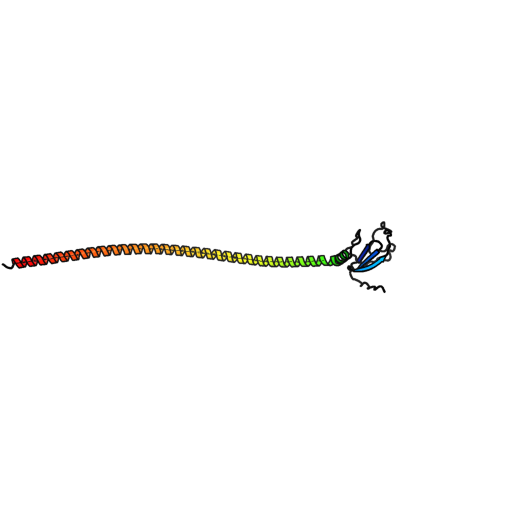 A CA 1
ATOM 685 C C . ALA A 1 84 ? 19.512 5.543 -42.745 1.00 88.94 84 ALA A C 1
ATOM 687 O O . ALA A 1 84 ? 19.758 6.366 -41.868 1.00 88.94 84 ALA A O 1
ATOM 688 N N . ARG A 1 85 ? 19.194 4.279 -42.437 1.00 85.19 85 ARG A N 1
ATOM 689 C CA . ARG A 1 85 ? 19.212 3.782 -41.052 1.00 85.19 85 ARG A CA 1
ATOM 690 C C . ARG A 1 85 ? 20.634 3.645 -40.517 1.00 85.19 85 ARG A C 1
ATOM 692 O O . ARG A 1 85 ? 20.893 4.035 -39.383 1.00 85.19 85 ARG A O 1
ATOM 699 N N . LEU A 1 86 ? 21.551 3.114 -41.325 1.00 88.12 86 LEU A N 1
ATOM 700 C CA . LEU A 1 86 ? 22.952 2.945 -40.939 1.00 88.12 86 LEU A CA 1
ATOM 701 C C . LEU A 1 86 ? 23.642 4.292 -40.692 1.00 88.12 86 LEU A C 1
ATOM 703 O O . LEU A 1 86 ? 24.360 4.413 -39.703 1.00 88.12 86 LEU A O 1
ATOM 707 N N . SER A 1 87 ? 23.362 5.320 -41.503 1.00 85.94 87 SER A N 1
ATOM 708 C CA . SER A 1 87 ? 23.948 6.658 -41.318 1.00 85.94 87 SER A CA 1
ATOM 709 C C . SER A 1 87 ? 23.558 7.326 -39.996 1.00 85.94 87 SER A C 1
ATOM 711 O O . SER A 1 87 ? 24.259 8.215 -39.520 1.00 85.94 87 SER A O 1
ATOM 713 N N . GLN A 1 88 ? 22.462 6.881 -39.384 1.00 81.50 88 GLN A N 1
ATOM 714 C CA . GLN A 1 88 ? 21.964 7.371 -38.101 1.00 81.50 88 GLN A CA 1
ATOM 715 C C . GLN A 1 88 ? 22.353 6.453 -36.917 1.00 81.50 88 GLN A C 1
ATOM 717 O O . GLN A 1 88 ? 22.223 6.846 -35.757 1.00 81.50 88 GLN A O 1
ATOM 722 N N . GLY A 1 89 ? 22.838 5.232 -37.184 1.00 66.81 89 GLY A N 1
ATOM 723 C CA . GLY A 1 89 ? 23.039 4.151 -36.207 1.00 66.81 89 GLY A CA 1
ATOM 724 C C . GLY A 1 89 ? 23.957 4.491 -35.027 1.00 66.81 89 GLY A C 1
ATOM 725 O O . GLY A 1 89 ? 23.617 4.177 -33.885 1.00 66.81 89 GLY A O 1
ATOM 726 N N . GLY A 1 90 ? 25.063 5.205 -35.264 1.00 62.59 90 GLY A N 1
ATOM 727 C CA . GLY A 1 90 ? 25.976 5.648 -34.197 1.00 62.59 90 GLY A CA 1
ATOM 728 C C . GLY A 1 90 ? 25.343 6.639 -33.205 1.00 62.59 90 GLY A C 1
ATOM 729 O O . GLY A 1 90 ? 25.773 6.746 -32.057 1.00 62.59 90 GLY A O 1
ATOM 730 N N . LEU A 1 91 ? 24.270 7.329 -33.608 1.00 58.84 91 LEU A N 1
ATOM 731 C CA . LEU A 1 91 ? 23.559 8.312 -32.788 1.00 58.84 91 LEU A CA 1
ATOM 732 C C . LEU A 1 91 ? 22.457 7.670 -31.917 1.00 58.84 91 LEU A C 1
ATOM 734 O O . LEU A 1 91 ? 22.169 8.162 -30.823 1.00 58.84 91 LEU A O 1
ATOM 738 N N . PHE A 1 92 ? 21.872 6.549 -32.355 1.00 61.16 92 PHE A N 1
ATOM 739 C CA . PHE A 1 92 ? 20.756 5.876 -31.671 1.00 61.16 92 PHE A CA 1
ATOM 740 C C . PHE A 1 92 ? 21.157 5.078 -30.421 1.00 61.16 92 PHE A C 1
ATOM 742 O O . PHE A 1 92 ? 20.396 5.026 -29.452 1.00 61.16 92 PHE A O 1
ATOM 749 N N . ALA A 1 93 ? 22.347 4.471 -30.390 1.00 62.84 93 ALA A N 1
ATOM 750 C CA . ALA A 1 93 ? 22.789 3.698 -29.223 1.00 62.84 93 ALA A CA 1
ATOM 751 C C . ALA A 1 93 ? 22.999 4.593 -27.984 1.00 62.84 93 ALA A C 1
ATOM 753 O O . ALA A 1 93 ? 22.608 4.238 -26.871 1.00 62.84 93 ALA A O 1
ATOM 754 N N . LYS A 1 94 ? 23.552 5.797 -28.178 1.00 65.12 94 LYS A N 1
ATOM 755 C CA . LYS A 1 94 ? 23.829 6.756 -27.099 1.00 65.12 94 LYS A CA 1
ATOM 756 C C . LYS A 1 94 ? 22.552 7.362 -26.505 1.00 65.12 94 LYS A C 1
ATOM 758 O O . LYS A 1 94 ? 22.447 7.481 -25.286 1.00 65.12 94 LYS A O 1
ATOM 763 N N . SER A 1 95 ? 21.574 7.707 -27.345 1.00 69.25 95 SER A N 1
ATOM 764 C CA . SER A 1 95 ? 20.295 8.279 -26.899 1.00 69.25 95 SER A CA 1
ATOM 765 C C . SER A 1 95 ? 19.419 7.257 -26.169 1.00 69.25 95 SER A C 1
ATOM 767 O O . SER A 1 95 ? 18.822 7.582 -25.143 1.00 69.25 95 SER A O 1
ATOM 769 N N . THR A 1 96 ? 19.406 6.001 -26.625 1.00 73.94 96 THR A N 1
ATOM 770 C CA . THR A 1 96 ? 18.633 4.925 -25.982 1.00 73.94 96 THR A CA 1
ATOM 771 C C . THR A 1 96 ? 19.193 4.569 -24.600 1.00 73.94 96 THR A C 1
ATOM 773 O O . THR A 1 96 ? 18.433 4.423 -23.646 1.00 73.94 96 THR A O 1
ATOM 776 N N . LEU A 1 97 ? 20.522 4.507 -24.446 1.00 77.31 97 LEU A N 1
ATOM 777 C CA . LEU A 1 97 ? 21.158 4.268 -23.142 1.00 77.31 97 LEU A CA 1
ATOM 778 C C . LEU A 1 97 ? 20.872 5.390 -22.135 1.00 77.31 97 LEU A C 1
ATOM 780 O O . LEU A 1 97 ? 20.631 5.122 -20.958 1.00 77.31 97 LEU A O 1
ATOM 784 N N . GLN A 1 98 ? 20.872 6.642 -22.594 1.00 83.31 98 GLN A N 1
ATOM 785 C CA . GLN A 1 98 ? 20.561 7.791 -21.747 1.00 83.31 98 GLN A CA 1
ATOM 786 C C . GLN A 1 98 ? 19.098 7.782 -21.284 1.00 83.31 98 GLN A C 1
ATOM 788 O O . GLN A 1 98 ? 18.826 8.066 -20.116 1.00 83.31 98 GLN A O 1
ATOM 793 N N . LEU A 1 99 ? 18.169 7.394 -22.165 1.00 83.12 99 LEU A N 1
ATOM 794 C CA . LEU A 1 99 ? 16.763 7.229 -21.808 1.00 83.12 99 LEU A CA 1
ATOM 795 C C . LEU A 1 99 ? 16.587 6.148 -20.733 1.00 83.12 99 LEU A C 1
ATOM 797 O O . LEU A 1 99 ? 15.994 6.423 -19.690 1.00 83.12 99 LEU A O 1
ATOM 801 N N . CYS A 1 100 ? 17.172 4.964 -20.934 1.00 88.12 100 CYS A N 1
ATOM 802 C CA . CYS A 1 100 ? 17.104 3.870 -19.961 1.00 88.12 100 CYS A CA 1
ATOM 803 C C . CYS A 1 100 ? 17.675 4.272 -18.595 1.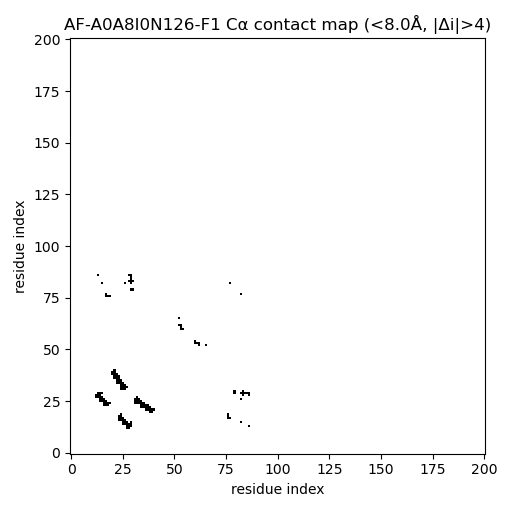00 88.12 100 CYS A C 1
ATOM 805 O O . CYS A 1 100 ? 17.113 3.911 -17.564 1.00 88.12 100 CYS A O 1
ATOM 807 N N . LYS A 1 101 ? 18.762 5.055 -18.573 1.00 92.12 101 LYS A N 1
ATOM 808 C CA . LYS A 1 101 ? 19.340 5.549 -17.320 1.00 92.12 101 LYS A CA 1
ATOM 809 C C . LYS A 1 101 ? 18.386 6.483 -16.577 1.00 92.12 101 LYS A C 1
ATOM 811 O O . LYS A 1 101 ? 18.147 6.279 -15.397 1.00 92.12 101 LYS A O 1
ATOM 816 N N . SER A 1 102 ? 17.764 7.431 -17.278 1.00 88.56 102 SER A N 1
ATOM 817 C CA . SER A 1 102 ? 16.782 8.328 -16.652 1.00 88.56 102 SER A CA 1
ATOM 818 C C . SER A 1 102 ? 15.551 7.586 -16.111 1.00 88.56 102 SER A C 1
ATOM 820 O O . SER A 1 102 ? 15.025 7.933 -15.055 1.00 88.56 102 SER A O 1
ATOM 822 N N . GLN A 1 103 ? 15.116 6.527 -16.802 1.00 96.00 103 GLN A N 1
ATOM 823 C CA . GLN A 1 103 ? 14.032 5.664 -16.336 1.00 96.00 103 GLN A CA 1
ATOM 824 C C . GLN A 1 103 ? 14.433 4.897 -15.071 1.00 96.00 103 GLN A C 1
ATOM 826 O O . GLN A 1 103 ? 13.637 4.830 -14.135 1.00 96.00 103 GLN A O 1
ATOM 831 N N . LEU A 1 104 ? 15.666 4.383 -15.008 1.00 95.25 104 LEU A N 1
ATOM 832 C CA . LEU A 1 104 ? 16.196 3.720 -13.818 1.00 95.25 104 LEU A CA 1
ATOM 833 C C . LEU A 1 104 ? 16.266 4.681 -12.622 1.00 95.25 104 LEU A C 1
ATOM 835 O O . LEU A 1 104 ? 15.709 4.367 -11.573 1.00 95.25 104 LEU A O 1
ATOM 839 N N . ASP A 1 105 ? 16.830 5.877 -12.807 1.00 96.19 105 ASP A N 1
ATOM 840 C CA . ASP A 1 105 ? 16.927 6.896 -11.752 1.00 96.19 105 ASP A CA 1
ATOM 841 C C . ASP A 1 105 ? 15.526 7.263 -11.208 1.00 96.19 105 ASP A C 1
ATOM 843 O O . ASP A 1 105 ? 15.305 7.373 -10.000 1.00 96.19 105 ASP A O 1
ATOM 847 N N . SER A 1 106 ? 14.530 7.394 -12.095 1.00 96.12 106 SER A N 1
ATOM 848 C CA . SER A 1 106 ? 13.143 7.679 -11.698 1.00 96.12 106 SER A CA 1
ATOM 849 C C . SER A 1 106 ? 12.481 6.528 -10.925 1.00 96.12 106 SER A C 1
ATOM 851 O O . SER A 1 106 ? 11.698 6.760 -9.994 1.00 96.12 106 SER A O 1
ATOM 853 N N . ALA A 1 107 ? 12.813 5.282 -11.275 1.00 96.44 107 ALA A N 1
ATOM 854 C CA . ALA A 1 107 ? 12.329 4.098 -10.579 1.00 96.44 107 ALA A CA 1
ATOM 855 C C . ALA A 1 107 ? 12.947 3.997 -9.178 1.00 96.44 107 ALA A C 1
ATOM 857 O O . ALA A 1 107 ? 12.229 3.723 -8.217 1.00 96.44 107 ALA A O 1
ATOM 858 N N . GLU A 1 108 ? 14.239 4.293 -9.031 1.00 97.44 108 GLU A N 1
ATOM 859 C CA . GLU A 1 108 ? 14.931 4.309 -7.737 1.00 97.44 108 GLU A CA 1
ATOM 860 C C . GLU A 1 108 ? 14.331 5.343 -6.775 1.00 97.44 108 GLU A C 1
ATOM 862 O O . GLU A 1 108 ? 14.060 5.033 -5.610 1.00 97.44 108 GLU A O 1
ATOM 867 N N . LEU A 1 109 ? 14.028 6.549 -7.267 1.00 97.31 109 LEU A N 1
ATOM 868 C CA . LEU A 1 109 ? 13.335 7.576 -6.479 1.00 97.31 109 LEU A CA 1
ATOM 869 C C . LEU A 1 109 ? 11.938 7.117 -6.041 1.00 97.31 109 LEU A C 1
ATOM 871 O O . LEU A 1 109 ? 11.546 7.314 -4.887 1.00 97.31 109 LEU A O 1
ATOM 875 N N . SER A 1 110 ? 11.204 6.463 -6.942 1.00 98.19 110 SER A N 1
ATOM 876 C CA . SER A 1 110 ? 9.876 5.916 -6.647 1.00 98.19 110 SER A CA 1
ATOM 877 C C . SER A 1 110 ? 9.943 4.818 -5.579 1.00 98.19 110 SER A C 1
ATOM 879 O O . SER A 1 110 ? 9.161 4.829 -4.628 1.00 98.19 110 SER A O 1
ATOM 881 N N . ILE A 1 111 ? 10.920 3.911 -5.675 1.00 97.94 111 ILE A N 1
ATOM 882 C CA . ILE A 1 111 ? 11.162 2.844 -4.691 1.00 97.94 111 ILE A CA 1
ATOM 883 C C . ILE A 1 111 ? 11.524 3.429 -3.321 1.00 97.94 111 ILE A C 1
ATOM 885 O O . ILE A 1 111 ? 11.010 2.967 -2.299 1.00 97.94 111 ILE A O 1
ATOM 889 N N . SER A 1 112 ? 12.366 4.464 -3.278 1.00 97.94 112 SER A N 1
ATOM 890 C CA . SER A 1 112 ? 12.733 5.158 -2.037 1.00 97.94 112 SER A CA 1
ATOM 891 C C . SER A 1 112 ? 11.516 5.812 -1.362 1.00 97.94 112 SER A C 1
ATOM 893 O O . SER A 1 112 ? 11.287 5.648 -0.156 1.00 97.94 112 SER A O 1
ATOM 895 N N . SER A 1 113 ? 10.662 6.473 -2.153 1.00 98.12 113 SER A N 1
ATOM 896 C CA . SER A 1 113 ? 9.409 7.063 -1.667 1.00 98.12 113 SER A CA 1
ATOM 897 C C . SER A 1 113 ? 8.463 6.004 -1.092 1.00 98.12 113 SER A C 1
ATOM 899 O O . SER A 1 113 ? 7.999 6.135 0.044 1.00 98.12 113 SER A O 1
ATOM 901 N N . LEU A 1 114 ? 8.237 4.911 -1.827 1.00 98.44 114 LEU A N 1
ATOM 902 C CA . LEU A 1 114 ? 7.392 3.801 -1.379 1.00 98.44 114 LEU A CA 1
ATOM 903 C C . LEU A 1 114 ? 7.939 3.141 -0.109 1.00 98.44 114 LEU A C 1
ATOM 905 O O . LEU A 1 114 ? 7.178 2.847 0.810 1.00 98.44 114 LEU A O 1
ATOM 909 N N . SER A 1 115 ? 9.258 2.969 -0.013 1.00 98.19 115 SER A N 1
ATOM 910 C CA . SER A 1 115 ? 9.906 2.416 1.182 1.00 98.19 115 SER A CA 1
ATOM 911 C C . SER A 1 115 ? 9.632 3.276 2.418 1.00 98.19 115 SER A C 1
ATOM 913 O O . SER A 1 115 ? 9.301 2.750 3.482 1.00 98.19 115 SER A O 1
ATOM 915 N N . THR A 1 116 ? 9.679 4.601 2.266 1.00 97.94 116 THR A N 1
ATOM 916 C CA . THR A 1 116 ? 9.340 5.550 3.339 1.00 97.94 116 THR A CA 1
ATOM 917 C C . THR A 1 116 ? 7.868 5.438 3.744 1.00 97.94 116 THR A C 1
ATOM 919 O O . THR A 1 116 ? 7.552 5.371 4.933 1.00 97.94 116 THR A O 1
ATOM 922 N N . GLN A 1 117 ? 6.954 5.355 2.770 1.00 98.56 117 GLN A N 1
ATOM 923 C CA . GLN A 1 117 ? 5.522 5.186 3.041 1.00 98.56 117 GLN A CA 1
ATOM 924 C C . GLN A 1 117 ? 5.230 3.883 3.798 1.00 98.56 117 GLN A C 1
ATOM 926 O O . GLN A 1 117 ? 4.455 3.890 4.753 1.00 98.56 117 GLN A O 1
ATOM 931 N N . ILE A 1 118 ? 5.893 2.783 3.433 1.00 98.56 118 ILE A N 1
ATOM 932 C CA . ILE A 1 118 ? 5.757 1.490 4.117 1.00 98.56 118 ILE A CA 1
ATOM 933 C C . ILE A 1 118 ? 6.182 1.592 5.587 1.00 98.56 118 ILE A C 1
ATOM 935 O O . ILE A 1 118 ? 5.492 1.065 6.461 1.00 98.56 118 ILE A O 1
ATOM 939 N N . VAL A 1 119 ? 7.295 2.268 5.884 1.00 98.44 119 VAL A N 1
ATOM 940 C CA . VAL A 1 119 ? 7.746 2.470 7.272 1.00 98.44 119 VAL A CA 1
ATOM 941 C C . VAL A 1 119 ? 6.722 3.285 8.067 1.00 98.44 119 VAL A C 1
ATOM 943 O O . VAL A 1 119 ? 6.369 2.898 9.180 1.00 98.44 119 VAL A O 1
ATOM 946 N N . ASN A 1 120 ? 6.179 4.355 7.482 1.00 98.19 120 ASN A N 1
ATOM 947 C CA . ASN A 1 120 ? 5.147 5.167 8.129 1.00 98.19 120 ASN A CA 1
ATOM 948 C C . ASN A 1 120 ? 3.875 4.360 8.429 1.00 98.19 120 ASN A C 1
ATOM 950 O O . ASN A 1 120 ? 3.336 4.455 9.531 1.00 98.19 120 ASN A O 1
ATOM 954 N N . LEU A 1 121 ? 3.425 3.528 7.486 1.00 98.62 121 LEU A N 1
ATOM 955 C CA . LEU A 1 121 ? 2.259 2.662 7.679 1.00 98.62 121 LEU A CA 1
ATOM 956 C C . LEU A 1 121 ? 2.486 1.619 8.778 1.00 98.62 121 LEU A C 1
ATOM 958 O O . LEU A 1 121 ? 1.593 1.394 9.591 1.00 98.62 121 LEU A O 1
ATOM 962 N N . ARG A 1 122 ? 3.683 1.024 8.858 1.00 98.62 122 ARG A N 1
ATOM 963 C CA . ARG A 1 122 ? 4.036 0.097 9.948 1.00 98.62 122 ARG A CA 1
ATOM 964 C C . ARG A 1 122 ? 3.997 0.782 11.311 1.00 98.62 122 ARG A C 1
ATOM 966 O O . ARG A 1 122 ? 3.428 0.235 12.249 1.00 98.62 122 ARG A O 1
ATOM 973 N N . ASN A 1 123 ? 4.544 1.993 11.412 1.00 98.38 123 ASN A N 1
ATOM 974 C CA . ASN A 1 123 ? 4.494 2.767 12.652 1.00 98.38 123 ASN A CA 1
ATOM 975 C C . ASN A 1 123 ? 3.049 3.077 13.064 1.00 98.38 123 ASN A C 1
ATOM 977 O O . ASN A 1 123 ? 2.702 2.933 14.235 1.00 98.38 123 ASN A O 1
ATOM 981 N N . LEU A 1 124 ? 2.195 3.450 12.105 1.00 98.56 124 LEU A N 1
ATOM 982 C CA . LEU A 1 124 ? 0.780 3.703 12.365 1.00 98.56 124 LEU A CA 1
ATOM 983 C C . LEU A 1 124 ? 0.035 2.432 12.809 1.00 98.56 124 LEU A C 1
ATOM 985 O O . LEU A 1 124 ? -0.760 2.507 13.743 1.00 98.56 124 LEU A O 1
ATOM 989 N N . SER A 1 125 ? 0.331 1.275 12.201 1.00 98.69 125 SER A N 1
ATOM 990 C CA . SER A 1 125 ? -0.221 -0.029 12.616 1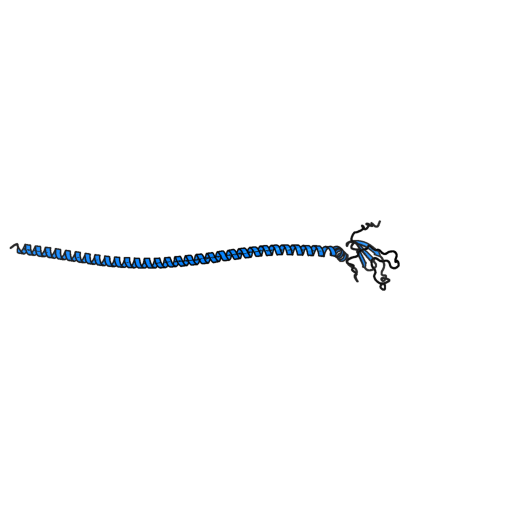.00 98.69 125 SER A CA 1
ATOM 991 C C . SER A 1 125 ? 0.118 -0.335 14.070 1.00 98.69 125 SER A C 1
ATOM 993 O O . SER A 1 125 ? -0.778 -0.594 14.866 1.00 98.69 125 SER A O 1
ATOM 995 N N . ASN A 1 126 ? 1.390 -0.191 14.452 1.00 98.62 126 ASN A N 1
ATOM 996 C CA . ASN A 1 126 ? 1.835 -0.442 15.823 1.00 98.62 126 ASN A CA 1
ATOM 997 C C . ASN A 1 126 ? 1.131 0.480 16.836 1.00 98.62 126 ASN A C 1
ATOM 999 O O . ASN A 1 126 ? 0.753 0.050 17.925 1.00 98.62 126 ASN A O 1
ATOM 1003 N N . ILE A 1 127 ? 0.937 1.760 16.494 1.00 98.62 127 ILE A N 1
ATOM 1004 C CA . ILE A 1 127 ? 0.195 2.705 17.346 1.00 98.62 127 ILE A CA 1
ATOM 1005 C C . ILE A 1 127 ? -1.259 2.253 17.509 1.00 98.62 127 ILE A C 1
ATOM 1007 O O . ILE A 1 127 ? -1.791 2.286 18.621 1.00 98.62 127 ILE A O 1
ATOM 1011 N N . LEU A 1 128 ? -1.896 1.824 16.419 1.00 98.62 128 LEU A N 1
ATOM 1012 C CA . LEU A 1 128 ? -3.278 1.362 16.439 1.00 98.62 128 LEU A CA 1
ATOM 1013 C C . LEU A 1 128 ? -3.432 0.086 17.275 1.00 98.62 128 LEU A C 1
ATOM 1015 O O . LEU A 1 128 ? -4.326 0.023 18.115 1.00 98.62 128 LEU A O 1
ATOM 1019 N N . GLU A 1 129 ? -2.537 -0.886 17.108 1.00 98.62 129 GLU A N 1
ATOM 1020 C CA . GLU A 1 129 ? -2.509 -2.130 17.887 1.00 98.62 129 GLU A CA 1
ATOM 1021 C C . GLU A 1 129 ? -2.385 -1.849 19.390 1.00 98.62 129 GLU A C 1
ATOM 1023 O O . GLU A 1 129 ? -3.176 -2.358 20.189 1.00 98.62 129 GLU A O 1
ATOM 1028 N N . ASN A 1 130 ? -1.474 -0.952 19.778 1.00 98.50 130 ASN A N 1
ATOM 1029 C CA . ASN A 1 130 ? -1.327 -0.528 21.171 1.00 98.50 130 ASN A CA 1
ATOM 1030 C C . ASN A 1 130 ? -2.593 0.158 21.705 1.00 98.50 130 ASN A C 1
ATOM 1032 O O . ASN A 1 130 ? -2.994 -0.066 22.850 1.00 98.50 130 ASN A O 1
ATOM 1036 N N . LYS A 1 131 ? -3.249 0.989 20.884 1.00 98.69 131 LYS A N 1
ATOM 1037 C CA . LYS A 1 131 ? -4.486 1.664 21.288 1.00 98.69 131 LYS A CA 1
ATOM 1038 C C . LYS A 1 131 ? -5.633 0.673 21.479 1.00 98.69 131 LYS A C 1
ATOM 1040 O O . LYS A 1 131 ? -6.375 0.809 22.449 1.00 98.69 131 LYS A O 1
ATOM 1045 N N . VAL A 1 132 ? -5.752 -0.326 20.604 1.00 98.69 132 VAL A N 1
ATOM 1046 C CA . VAL A 1 132 ? -6.742 -1.404 20.732 1.00 98.69 132 VAL A CA 1
ATOM 1047 C C . VAL A 1 132 ? -6.501 -2.199 22.012 1.00 98.69 132 VAL A C 1
ATOM 1049 O O . VAL A 1 132 ? -7.437 -2.378 22.785 1.00 98.69 132 VAL A O 1
ATOM 1052 N N . ALA A 1 133 ? -5.257 -2.592 22.299 1.00 98.62 133 ALA A N 1
ATOM 1053 C CA . ALA A 1 133 ? -4.924 -3.305 23.534 1.00 98.62 133 ALA A CA 1
ATOM 1054 C C . ALA A 1 133 ? -5.298 -2.498 24.793 1.00 98.62 133 ALA A C 1
ATOM 1056 O O . ALA A 1 133 ? -5.881 -3.037 25.732 1.00 98.62 133 ALA A O 1
ATOM 1057 N N . SER A 1 134 ? -5.031 -1.186 24.797 1.00 98.62 134 SER A N 1
ATOM 1058 C CA . SER A 1 134 ? -5.431 -0.301 25.899 1.00 98.62 134 SER A CA 1
ATOM 1059 C C . SER A 1 134 ? -6.949 -0.236 26.087 1.00 98.62 134 SER A C 1
ATOM 1061 O O . SER A 1 134 ? -7.406 -0.240 27.226 1.00 98.62 134 SER A O 1
ATOM 1063 N N . LEU A 1 135 ? -7.718 -0.161 24.997 1.00 98.69 135 LEU A N 1
ATOM 1064 C CA . LEU A 1 135 ? -9.183 -0.110 25.051 1.00 98.69 135 LEU A CA 1
ATOM 1065 C C . LEU A 1 135 ? -9.788 -1.433 25.530 1.00 98.69 135 LEU A C 1
ATOM 1067 O O . LEU A 1 135 ? -10.766 -1.420 26.271 1.00 98.69 135 LEU A O 1
ATOM 1071 N N . VAL A 1 136 ? -9.198 -2.566 25.143 1.00 98.69 136 VAL A N 1
ATOM 1072 C CA . VAL A 1 136 ? -9.610 -3.888 25.637 1.00 98.69 136 VAL A CA 1
ATOM 1073 C C . VAL A 1 136 ? -9.424 -3.968 27.153 1.00 98.69 136 VAL A C 1
ATOM 1075 O O . VAL A 1 136 ? -10.372 -4.295 27.858 1.00 98.69 136 VAL A O 1
ATOM 1078 N N . ASN A 1 137 ? -8.257 -3.565 27.666 1.00 98.44 137 ASN A N 1
ATOM 1079 C CA . ASN A 1 137 ? -7.993 -3.566 29.108 1.00 98.44 137 ASN A CA 1
ATOM 1080 C C . ASN A 1 137 ? -8.959 -2.656 29.889 1.00 98.44 137 ASN A C 1
ATOM 1082 O O . ASN A 1 137 ? -9.407 -3.009 30.980 1.00 98.44 137 ASN A O 1
ATOM 1086 N N . GLU A 1 138 ? -9.282 -1.480 29.342 1.00 98.69 138 GLU A N 1
ATOM 1087 C CA . GLU A 1 138 ? -10.257 -0.562 29.941 1.00 98.69 138 GLU A CA 1
ATOM 1088 C C . GLU A 1 138 ? -11.659 -1.188 29.984 1.00 98.69 138 GLU A C 1
ATOM 1090 O O . GLU A 1 138 ? -12.324 -1.152 31.020 1.00 98.69 138 GLU A O 1
ATOM 1095 N N . ASN A 1 139 ? -12.082 -1.832 28.894 1.00 98.44 139 ASN A N 1
ATOM 1096 C CA . ASN A 1 139 ? -13.365 -2.523 28.818 1.00 98.44 139 ASN A CA 1
ATOM 1097 C C . ASN A 1 139 ? -13.454 -3.699 29.804 1.00 98.44 139 ASN A C 1
ATOM 1099 O O . ASN A 1 139 ? -14.481 -3.882 30.454 1.00 98.44 139 ASN A O 1
ATOM 1103 N N . ASP A 1 140 ? -12.375 -4.463 29.973 1.00 98.69 140 ASP A N 1
ATOM 1104 C CA . ASP A 1 140 ? -12.312 -5.557 30.948 1.00 98.69 140 ASP A CA 1
ATOM 1105 C C . ASP A 1 140 ? -12.447 -5.039 32.385 1.00 98.69 140 ASP A C 1
ATOM 1107 O O . ASP A 1 140 ? -13.191 -5.606 33.192 1.00 98.69 140 ASP A O 1
ATOM 1111 N N . SER A 1 141 ? -11.793 -3.914 32.698 1.00 98.56 141 SER A N 1
ATOM 1112 C CA . SER A 1 141 ? -11.944 -3.248 33.994 1.00 98.56 141 SER A CA 1
ATOM 1113 C C . SER A 1 141 ? -13.380 -2.772 34.222 1.00 98.56 141 SER A C 1
ATOM 1115 O O . SER A 1 141 ? -13.928 -2.986 35.304 1.00 98.56 141 SER A O 1
ATOM 1117 N N . LEU A 1 142 ? -14.007 -2.157 33.214 1.00 98.62 142 LEU A N 1
ATOM 1118 C CA . LEU A 1 142 ? -15.399 -1.708 33.294 1.00 98.62 142 LEU A CA 1
ATOM 1119 C C . LEU A 1 142 ? -16.362 -2.882 33.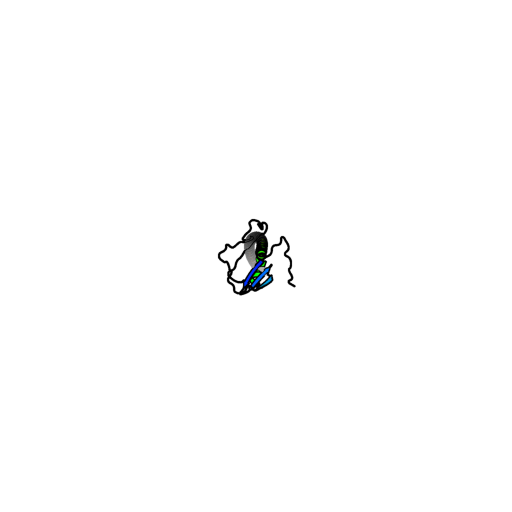500 1.00 98.62 142 LEU A C 1
ATOM 1121 O O . LEU A 1 142 ? -17.229 -2.814 34.368 1.00 98.62 142 LEU A O 1
ATOM 1125 N N . ASN A 1 143 ? -16.180 -3.986 32.772 1.00 98.56 143 ASN A N 1
ATOM 1126 C CA . ASN A 1 143 ? -17.000 -5.191 32.923 1.00 98.56 143 ASN A CA 1
ATOM 1127 C C . ASN A 1 143 ? -16.878 -5.806 34.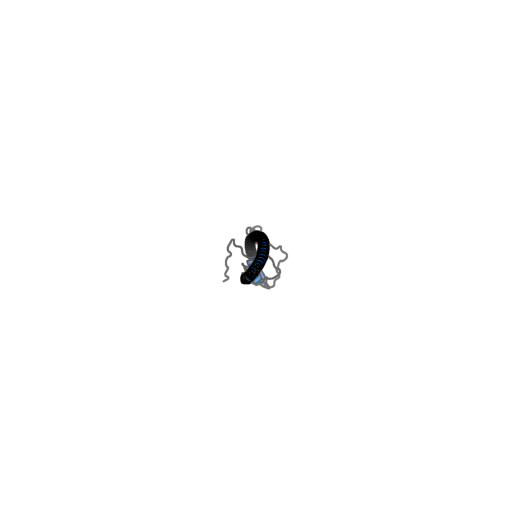322 1.00 98.56 143 ASN A C 1
ATOM 1129 O O . ASN A 1 143 ? -17.872 -6.282 34.883 1.00 98.56 143 ASN A O 1
ATOM 1133 N N . LYS A 1 144 ? -15.681 -5.760 34.918 1.00 98.50 144 LYS A N 1
ATOM 1134 C CA . LYS A 1 144 ? -15.478 -6.179 36.307 1.00 98.50 144 LYS A CA 1
ATOM 1135 C C . LYS A 1 144 ? -16.269 -5.293 37.272 1.00 98.50 144 LYS A C 1
ATOM 1137 O O . LYS A 1 144 ? -17.019 -5.820 38.089 1.00 98.50 144 LYS A O 1
ATOM 1142 N N . THR A 1 145 ? -16.177 -3.970 37.132 1.00 98.62 145 THR A N 1
ATOM 1143 C CA . THR A 1 145 ? -16.946 -3.023 37.958 1.00 98.62 145 THR A CA 1
ATOM 1144 C C . THR A 1 145 ? -18.456 -3.205 37.791 1.00 98.62 145 THR A C 1
ATOM 1146 O O . THR A 1 145 ? -19.184 -3.197 38.779 1.00 98.62 145 THR A O 1
ATOM 1149 N N . ILE A 1 146 ? -18.947 -3.431 36.568 1.00 98.69 146 ILE A N 1
ATOM 1150 C CA . ILE A 1 146 ? -20.367 -3.727 36.313 1.00 98.69 146 ILE A CA 1
ATOM 1151 C C . ILE A 1 146 ? -20.795 -5.008 37.037 1.00 98.69 146 ILE A C 1
ATOM 1153 O O . ILE A 1 146 ? -21.875 -5.045 37.628 1.00 98.69 146 ILE A O 1
ATOM 1157 N N . SER A 1 147 ? -19.955 -6.044 37.025 1.00 98.62 147 SER A N 1
ATOM 1158 C CA . SER A 1 147 ? -20.239 -7.309 37.712 1.00 98.62 147 SER A CA 1
ATOM 1159 C C . SER A 1 147 ? -20.315 -7.124 39.230 1.00 98.62 147 SER A C 1
ATOM 1161 O O . SER A 1 147 ? -21.244 -7.621 39.865 1.00 98.62 147 SER A O 1
ATOM 1163 N N . GLU A 1 148 ? -19.380 -6.362 39.805 1.00 98.56 148 GLU A N 1
ATOM 1164 C CA . GLU A 1 148 ? -19.371 -6.013 41.232 1.00 98.56 148 GLU A CA 1
ATOM 1165 C C . GLU A 1 148 ? -20.632 -5.227 41.620 1.00 98.56 148 GLU A C 1
ATOM 1167 O O . GLU A 1 148 ? -21.329 -5.613 42.558 1.00 98.56 148 GLU A O 1
ATOM 1172 N N . LEU A 1 149 ? -20.986 -4.190 40.852 1.00 98.69 149 LEU A N 1
ATOM 1173 C CA . LEU A 1 149 ? -22.202 -3.402 41.078 1.00 98.69 149 LEU A CA 1
ATOM 1174 C C . LEU A 1 149 ? -23.470 -4.250 40.960 1.00 98.69 149 LEU A C 1
ATOM 1176 O O . LEU A 1 149 ? -24.363 -4.126 41.792 1.00 98.69 149 LEU A O 1
ATOM 1180 N N . THR A 1 150 ? -23.533 -5.146 39.972 1.00 98.69 150 THR A N 1
ATOM 1181 C CA . THR A 1 150 ? -24.669 -6.062 39.794 1.00 98.69 150 THR A CA 1
ATOM 1182 C C . THR A 1 150 ? -24.861 -6.939 41.027 1.00 98.69 150 THR A C 1
ATOM 1184 O O . THR A 1 150 ? -25.986 -7.096 41.502 1.00 98.69 150 THR A O 1
ATOM 1187 N N . HIS A 1 151 ? -23.769 -7.471 41.583 1.00 98.25 151 HIS A N 1
ATOM 1188 C CA . HIS A 1 151 ? -23.832 -8.273 42.799 1.00 98.25 151 HIS A CA 1
ATOM 1189 C C . HIS A 1 151 ? -24.273 -7.442 44.013 1.00 98.25 151 HIS A C 1
ATOM 1191 O O . HIS A 1 151 ? -25.158 -7.862 44.756 1.00 98.25 151 HIS A O 1
ATOM 1197 N N . THR A 1 152 ? -23.732 -6.230 44.183 1.00 98.56 152 THR A N 1
ATOM 1198 C CA . THR A 1 152 ? -24.167 -5.310 45.245 1.00 98.56 152 THR A CA 1
ATOM 1199 C C . THR A 1 152 ? -25.658 -4.989 45.143 1.00 98.56 152 THR A C 1
ATOM 1201 O O . THR A 1 152 ? -26.358 -5.054 46.150 1.00 98.56 152 THR A O 1
ATOM 1204 N N . THR A 1 153 ? -26.167 -4.697 43.943 1.00 98.44 153 THR A N 1
ATOM 1205 C CA . THR A 1 153 ? -27.593 -4.417 43.729 1.00 98.44 153 THR A CA 1
ATOM 1206 C C . THR A 1 153 ? -28.468 -5.629 44.044 1.00 98.44 153 THR A C 1
ATOM 1208 O O . THR A 1 153 ? -29.518 -5.470 44.660 1.00 98.44 153 THR A O 1
ATOM 1211 N N . GLN A 1 154 ? -28.044 -6.845 43.684 1.00 98.38 154 GLN A N 1
ATOM 1212 C CA . GLN A 1 154 ? -28.769 -8.068 44.047 1.00 98.38 154 GLN A CA 1
ATOM 1213 C C . GLN A 1 154 ? -28.840 -8.266 45.564 1.00 98.38 154 GLN A C 1
ATOM 1215 O O . GLN A 1 154 ? -29.917 -8.559 46.081 1.00 98.38 154 GLN A O 1
ATOM 1220 N N . ASN A 1 155 ? -27.729 -8.054 46.275 1.00 98.31 155 ASN A N 1
ATOM 1221 C CA . ASN A 1 155 ? -27.690 -8.172 47.734 1.00 98.31 155 ASN A CA 1
ATOM 1222 C C . ASN A 1 155 ? -28.601 -7.126 48.400 1.00 98.31 155 ASN A C 1
ATOM 1224 O O . ASN A 1 155 ? -29.378 -7.464 49.287 1.00 98.31 155 ASN A O 1
ATOM 1228 N N . GLN A 1 156 ? -28.577 -5.877 47.922 1.00 98.38 156 GLN A N 1
ATOM 1229 C CA . GLN A 1 156 ? -29.482 -4.827 48.405 1.00 98.38 156 GLN A CA 1
ATOM 1230 C C . GLN A 1 156 ? -30.955 -5.165 48.137 1.00 98.38 156 GLN A C 1
ATOM 1232 O O . GLN A 1 156 ? -31.806 -4.931 48.989 1.00 98.38 156 GLN A O 1
ATOM 1237 N N . GLN A 1 157 ? -31.275 -5.749 46.978 1.00 98.25 157 GLN A N 1
ATOM 1238 C CA . GLN A 1 157 ? -32.644 -6.163 46.662 1.00 98.25 157 GLN A CA 1
ATOM 1239 C C . GLN A 1 157 ? -33.124 -7.317 47.557 1.00 98.25 157 GLN A C 1
ATOM 1241 O O . GLN A 1 157 ? -34.299 -7.351 47.930 1.00 98.25 157 GLN A O 1
ATOM 1246 N N . GLN A 1 158 ? -32.233 -8.248 47.917 1.00 98.19 158 GLN A N 1
ATOM 1247 C CA . GLN A 1 158 ? -32.525 -9.301 48.894 1.00 98.19 158 GLN A CA 1
ATOM 1248 C C . GLN A 1 158 ? -32.808 -8.705 50.276 1.00 98.19 158 GLN A C 1
ATOM 1250 O O . GLN A 1 158 ? -33.844 -9.016 50.855 1.00 98.19 158 GLN A O 1
ATOM 1255 N N . GLU A 1 159 ? -31.963 -7.787 50.751 1.00 98.44 159 GLU A N 1
ATOM 1256 C CA . GLU A 1 159 ? -32.151 -7.107 52.039 1.00 98.44 159 GLU A CA 1
ATOM 1257 C C . GLU A 1 159 ? -33.476 -6.324 52.088 1.00 98.44 159 GLU A C 1
ATOM 1259 O O . GLU A 1 159 ? -34.225 -6.427 53.059 1.00 98.44 159 GLU A O 1
ATOM 1264 N N . ILE A 1 160 ? -33.831 -5.609 51.012 1.00 98.38 160 ILE A N 1
ATOM 1265 C CA . ILE A 1 160 ? -35.135 -4.933 50.894 1.00 98.38 160 ILE A CA 1
ATOM 1266 C C . ILE A 1 160 ? -36.285 -5.943 51.001 1.00 98.38 160 ILE A C 1
ATOM 1268 O O . ILE A 1 160 ? -37.228 -5.712 51.753 1.00 98.38 160 ILE A O 1
ATOM 1272 N N . THR A 1 161 ? -36.191 -7.077 50.303 1.00 98.44 161 THR A N 1
ATOM 1273 C CA . THR A 1 161 ? -37.229 -8.122 50.328 1.00 98.44 161 THR A CA 1
ATOM 1274 C C . THR A 1 161 ? -37.393 -8.719 51.733 1.00 98.44 161 THR A C 1
ATOM 1276 O O . THR A 1 161 ? -38.509 -8.977 52.184 1.00 98.44 161 THR A O 1
ATOM 1279 N N . GLU A 1 162 ? -36.292 -8.928 52.458 1.00 98.31 162 GLU A N 1
ATOM 1280 C CA . GLU A 1 162 ? -36.314 -9.405 53.846 1.00 98.31 162 GLU A CA 1
ATOM 1281 C C . GLU A 1 162 ? -36.976 -8.391 54.790 1.00 98.31 162 GLU A C 1
ATOM 1283 O O . GLU A 1 162 ? -37.810 -8.769 55.619 1.00 98.31 162 GLU A O 1
ATOM 1288 N N . LEU A 1 163 ? -36.663 -7.101 54.634 1.00 98.25 163 LEU A N 1
ATOM 1289 C CA . LEU A 1 163 ? -37.284 -6.022 55.403 1.00 98.25 163 LEU A CA 1
ATOM 1290 C C . LEU A 1 163 ? -38.784 -5.891 55.108 1.00 98.25 163 LEU A C 1
ATOM 1292 O O . LEU A 1 163 ? -39.571 -5.729 56.042 1.00 98.25 163 LEU A O 1
ATOM 1296 N N . GLU A 1 164 ? -39.194 -6.001 53.843 1.00 98.31 164 GLU A N 1
ATOM 1297 C CA . GLU A 1 164 ? -40.606 -5.998 53.441 1.00 98.31 164 GLU A CA 1
ATOM 1298 C C . GLU A 1 164 ? -41.374 -7.158 54.088 1.00 98.31 164 GLU A C 1
ATOM 1300 O O . GLU A 1 164 ? -42.429 -6.938 54.686 1.00 98.31 164 GLU A O 1
ATOM 1305 N N . ASN A 1 165 ? -40.816 -8.373 54.060 1.00 97.94 165 ASN A N 1
ATOM 1306 C CA . ASN A 1 165 ? -41.413 -9.542 54.713 1.00 97.94 165 ASN A CA 1
ATOM 1307 C C . ASN A 1 165 ? -41.529 -9.363 56.236 1.00 97.94 165 ASN A C 1
ATOM 1309 O O . ASN A 1 165 ? -42.567 -9.675 56.820 1.00 97.94 165 ASN A O 1
ATOM 1313 N N . SER A 1 166 ? -40.488 -8.831 56.883 1.00 98.12 166 SER A N 1
ATOM 1314 C CA . SER A 1 166 ? -40.497 -8.546 58.324 1.00 98.12 166 SER A CA 1
ATOM 1315 C C . SER A 1 166 ? -41.568 -7.512 58.693 1.00 98.12 166 SER A C 1
ATOM 1317 O O . SER A 1 166 ? -42.330 -7.703 59.641 1.00 98.12 166 SER A O 1
ATOM 1319 N N . ASN A 1 167 ? -41.699 -6.446 57.897 1.00 97.94 167 ASN A N 1
ATOM 1320 C CA . ASN A 1 167 ? -42.713 -5.417 58.110 1.00 97.94 167 ASN A CA 1
ATOM 1321 C C . ASN A 1 167 ? -44.141 -5.970 57.935 1.00 97.94 167 ASN A C 1
ATOM 1323 O O . ASN A 1 167 ? -45.035 -5.629 58.708 1.00 97.94 167 ASN A O 1
ATOM 1327 N N . MET A 1 168 ? -44.352 -6.873 56.970 1.00 97.81 168 MET A N 1
ATOM 1328 C CA . MET A 1 168 ? -45.636 -7.562 56.785 1.00 97.81 168 MET A CA 1
ATOM 1329 C C . MET A 1 168 ? -46.027 -8.418 57.997 1.00 97.81 168 MET A C 1
ATOM 1331 O O . MET A 1 168 ? -47.177 -8.355 58.430 1.00 97.81 168 MET A O 1
ATOM 1335 N N . LEU A 1 169 ? -45.081 -9.159 58.586 1.00 97.56 169 LEU A N 1
ATOM 1336 C CA . LEU A 1 169 ? -45.326 -9.946 59.803 1.00 97.56 169 LEU A CA 1
ATOM 1337 C C . LEU A 1 169 ? -45.690 -9.057 61.001 1.00 97.56 169 LEU A C 1
ATOM 1339 O O . LEU A 1 169 ? -46.611 -9.376 61.751 1.00 97.56 169 LEU A O 1
ATOM 1343 N N . LEU A 1 170 ? -45.006 -7.919 61.164 1.00 97.62 170 LEU A N 1
ATOM 1344 C CA . LEU A 1 170 ? -45.306 -6.957 62.231 1.00 97.62 170 LEU A CA 1
ATOM 1345 C C . LEU A 1 170 ? -46.696 -6.325 62.072 1.00 97.62 170 LEU A C 1
ATOM 1347 O O . LEU A 1 170 ? -47.406 -6.144 63.063 1.00 97.62 170 LEU A O 1
ATOM 1351 N N . LEU A 1 171 ? -47.107 -6.008 60.839 1.00 97.56 171 LEU A N 1
ATOM 1352 C CA . LEU A 1 171 ? -48.457 -5.514 60.550 1.00 97.56 171 LEU A CA 1
ATOM 1353 C C . LEU A 1 171 ? -49.527 -6.564 60.876 1.00 97.56 171 LEU A C 1
ATOM 1355 O O . LEU A 1 171 ? -50.563 -6.217 61.444 1.00 97.56 171 LEU A O 1
ATOM 1359 N N . GLU A 1 172 ? -49.273 -7.838 60.569 1.00 97.56 172 GLU A N 1
ATOM 1360 C CA . GLU A 1 172 ? -50.180 -8.938 60.910 1.00 97.56 172 GLU A CA 1
ATOM 1361 C C . GLU A 1 172 ? -50.301 -9.126 62.430 1.00 97.56 172 GLU A C 1
ATOM 1363 O O . GLU A 1 172 ? -51.412 -9.225 62.955 1.00 97.56 172 GLU A O 1
ATOM 1368 N N . GLU A 1 173 ? -49.184 -9.085 63.163 1.00 97.44 173 GLU A N 1
ATOM 1369 C CA . GLU A 1 173 ? -49.186 -9.146 64.630 1.00 97.44 173 GLU A CA 1
ATOM 1370 C C . GLU A 1 173 ? -49.946 -7.959 65.248 1.00 97.44 173 GLU A C 1
ATOM 1372 O O . GLU A 1 173 ? -50.720 -8.131 66.195 1.00 97.44 173 GLU A O 1
ATOM 1377 N N . SER A 1 174 ? -49.765 -6.751 64.703 1.00 96.69 174 SER A N 1
ATOM 1378 C CA . SER A 1 174 ? -50.512 -5.564 65.134 1.00 96.69 174 SER A CA 1
ATOM 1379 C C . SER A 1 174 ? -52.015 -5.740 64.912 1.00 96.69 174 SER A C 1
ATOM 1381 O O . SER A 1 174 ? -52.798 -5.500 65.830 1.00 96.69 174 SER A O 1
ATOM 1383 N N . ALA A 1 175 ? -52.423 -6.226 63.736 1.00 97.31 175 ALA A N 1
ATOM 1384 C CA . ALA A 1 175 ? -53.828 -6.477 63.428 1.00 97.31 175 ALA A CA 1
ATOM 1385 C C . ALA A 1 175 ? -54.446 -7.530 64.366 1.00 97.31 175 ALA A C 1
ATOM 1387 O O . ALA A 1 175 ? -55.575 -7.364 64.831 1.00 97.31 175 ALA A O 1
ATOM 1388 N N . GLN A 1 176 ? -53.704 -8.591 64.704 1.00 96.88 176 GLN A N 1
ATOM 1389 C CA . GLN A 1 176 ? -54.150 -9.596 65.67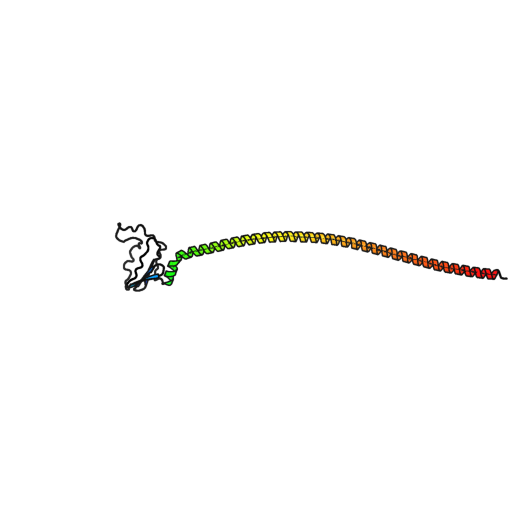5 1.00 96.88 176 GLN A CA 1
ATOM 1390 C C . GLN A 1 176 ? -54.346 -8.997 67.076 1.00 96.88 176 GLN A C 1
ATOM 1392 O O . GLN A 1 176 ? -55.338 -9.302 67.745 1.00 96.88 176 GLN A O 1
ATOM 1397 N N . LYS A 1 177 ? -53.436 -8.117 67.517 1.00 96.56 177 LYS A N 1
ATOM 1398 C CA . LYS A 1 177 ? -53.565 -7.402 68.799 1.00 96.56 177 LYS A CA 1
ATOM 1399 C C . LYS A 1 177 ? -54.794 -6.497 68.821 1.00 96.56 177 LYS A C 1
ATOM 1401 O O . LYS A 1 177 ? -55.520 -6.512 69.814 1.00 96.56 177 LYS A O 1
ATOM 1406 N N . ASP A 1 178 ? -55.073 -5.779 67.736 1.00 97.56 178 ASP A N 1
ATOM 1407 C CA . ASP A 1 178 ? -56.263 -4.927 67.627 1.00 97.56 178 ASP A CA 1
ATOM 1408 C C . ASP A 1 178 ? -57.564 -5.742 67.739 1.00 97.56 178 ASP A C 1
ATOM 1410 O O . ASP A 1 178 ? -58.484 -5.356 68.468 1.00 97.56 178 ASP A O 1
ATOM 1414 N N . VAL A 1 179 ? -57.627 -6.915 67.095 1.00 97.31 179 VAL A N 1
ATOM 1415 C CA . VAL A 1 179 ? -58.760 -7.849 67.236 1.00 97.31 179 VAL A CA 1
ATOM 1416 C C . VAL A 1 179 ? -58.898 -8.328 68.683 1.00 97.31 179 VAL A C 1
ATOM 1418 O O . VAL A 1 179 ? -60.000 -8.314 69.230 1.00 97.31 179 VAL A O 1
ATOM 1421 N N . HIS A 1 180 ? -57.796 -8.712 69.334 1.00 96.94 180 HIS A N 1
ATOM 1422 C CA . HIS A 1 180 ? -57.824 -9.164 70.726 1.00 96.94 180 HIS A CA 1
ATOM 1423 C C . HIS A 1 180 ? -58.328 -8.073 71.684 1.00 96.94 180 HIS A C 1
ATOM 1425 O O . HIS A 1 180 ? -59.168 -8.343 72.544 1.00 96.94 180 HIS A O 1
ATOM 1431 N N . ILE A 1 181 ? -57.875 -6.828 71.497 1.00 97.38 181 ILE A N 1
ATOM 1432 C CA . ILE A 1 181 ? -58.351 -5.664 72.256 1.00 97.38 181 ILE A CA 1
ATOM 1433 C C . ILE A 1 181 ? -59.854 -5.452 72.041 1.00 97.38 181 ILE A C 1
ATOM 1435 O O . ILE A 1 181 ? -60.579 -5.186 73.000 1.00 97.38 181 ILE A O 1
ATOM 1439 N N . SER A 1 182 ? -60.343 -5.583 70.804 1.00 96.94 182 SER A N 1
ATOM 1440 C CA . SER A 1 182 ? -61.775 -5.475 70.500 1.00 96.94 182 SER A CA 1
ATOM 1441 C C . SER A 1 182 ? -62.600 -6.527 71.251 1.00 96.94 182 SER A C 1
ATOM 1443 O O . SER A 1 182 ? -63.591 -6.178 71.897 1.00 96.94 182 SER A O 1
ATOM 1445 N N . THR A 1 183 ? -62.148 -7.785 71.261 1.00 96.94 183 THR A N 1
ATOM 1446 C CA . THR A 1 183 ? -62.791 -8.882 72.003 1.00 96.94 183 THR A CA 1
ATOM 1447 C C . THR A 1 183 ? -62.830 -8.611 73.508 1.00 96.94 183 THR A C 1
ATOM 1449 O O . THR A 1 183 ? -63.898 -8.685 74.111 1.00 96.94 183 THR A O 1
ATOM 1452 N N . LEU A 1 184 ? -61.703 -8.215 74.110 1.00 96.69 184 LEU A N 1
ATOM 1453 C CA . LEU A 1 184 ? -61.626 -7.847 75.532 1.00 96.69 184 LEU A CA 1
ATOM 1454 C C . LEU A 1 184 ? -62.576 -6.697 75.882 1.00 96.69 184 LEU A C 1
ATOM 1456 O O . LEU A 1 184 ? -63.271 -6.739 76.897 1.00 96.69 184 LEU A O 1
ATOM 1460 N N . ASN A 1 185 ? -62.641 -5.667 75.036 1.00 96.75 185 ASN A N 1
ATOM 1461 C CA . ASN A 1 185 ? -63.571 -4.557 75.232 1.00 96.75 185 ASN A CA 1
ATOM 1462 C C . ASN A 1 185 ? -65.033 -5.026 75.187 1.00 96.75 185 ASN A C 1
ATOM 1464 O O . ASN A 1 185 ? -65.844 -4.561 75.992 1.00 96.75 185 ASN A O 1
ATOM 1468 N N . GLN A 1 186 ? -65.368 -5.966 74.299 1.00 95.88 186 GLN A N 1
ATOM 1469 C CA . GLN A 1 186 ? -66.702 -6.561 74.232 1.00 95.88 186 GLN A CA 1
ATOM 1470 C C . GLN A 1 186 ? -67.026 -7.395 75.482 1.00 95.88 186 GLN A C 1
ATOM 1472 O O . GLN A 1 186 ? -68.121 -7.274 76.029 1.00 95.88 186 GLN A O 1
ATOM 1477 N N . GLU A 1 187 ? -66.078 -8.191 75.981 1.00 96.31 187 GLU A N 1
ATOM 1478 C CA . GLU A 1 187 ? -66.230 -8.941 77.235 1.00 96.31 187 GLU A CA 1
ATOM 1479 C C . GLU A 1 187 ? -66.451 -8.011 78.434 1.00 96.31 187 GLU A C 1
ATOM 1481 O O . GLU A 1 187 ? -67.364 -8.229 79.230 1.00 96.31 187 GLU A O 1
ATOM 1486 N N . ILE A 1 188 ? -65.677 -6.925 78.537 1.00 96.12 188 ILE A N 1
ATOM 1487 C CA . ILE A 1 188 ? -65.854 -5.906 79.582 1.00 96.12 188 ILE A CA 1
ATOM 1488 C C . ILE A 1 188 ? -67.254 -5.284 79.509 1.00 96.12 188 ILE A C 1
ATOM 1490 O O . ILE A 1 188 ? -67.871 -5.050 80.551 1.00 96.12 188 ILE A O 1
ATOM 1494 N N . LEU A 1 189 ? -67.764 -4.991 78.308 1.00 95.44 189 LEU A N 1
ATOM 1495 C CA . LEU A 1 189 ? -69.124 -4.472 78.129 1.00 95.44 189 LEU A CA 1
ATOM 1496 C C . LEU A 1 189 ? -70.180 -5.478 78.599 1.00 95.44 189 LEU A C 1
ATOM 1498 O O . LEU A 1 189 ? -71.096 -5.087 79.324 1.00 95.44 189 LEU A O 1
ATOM 1502 N N . ASN A 1 190 ? -70.024 -6.755 78.249 1.00 94.44 190 ASN A N 1
ATOM 1503 C CA . ASN A 1 190 ? -70.932 -7.819 78.675 1.00 94.44 190 ASN A CA 1
ATOM 1504 C C . ASN A 1 190 ? -70.934 -7.967 80.208 1.00 94.44 190 ASN A C 1
ATOM 1506 O O . ASN A 1 190 ? -71.994 -7.912 80.827 1.00 94.44 190 ASN A O 1
ATOM 1510 N N . LEU A 1 191 ? -69.755 -8.037 80.837 1.00 94.62 191 LEU A N 1
ATOM 1511 C CA . LEU A 1 191 ? -69.616 -8.122 82.297 1.00 94.62 191 LEU A CA 1
ATOM 1512 C C . LEU A 1 191 ? -70.206 -6.900 83.015 1.00 94.62 191 LEU A C 1
ATOM 1514 O O . LEU A 1 191 ? -70.836 -7.030 84.065 1.00 94.62 191 LEU A O 1
ATOM 1518 N N . LYS A 1 192 ? -70.035 -5.692 82.459 1.00 92.94 192 LYS A N 1
ATOM 1519 C CA . LYS A 1 192 ? -70.674 -4.476 82.991 1.00 92.94 192 LYS A CA 1
ATOM 1520 C C . LYS A 1 192 ? -72.200 -4.557 82.916 1.00 92.94 192 LYS A C 1
ATOM 1522 O O . LYS A 1 192 ? -72.859 -4.117 83.857 1.00 92.94 192 LYS A O 1
ATOM 1527 N N . ALA A 1 193 ? -72.751 -5.101 81.830 1.00 90.62 193 ALA A N 1
ATOM 1528 C CA . ALA A 1 193 ? -74.191 -5.297 81.674 1.00 90.62 193 ALA A CA 1
ATOM 1529 C C . ALA A 1 193 ? -74.740 -6.336 82.671 1.00 90.62 193 ALA A C 1
ATOM 1531 O O . ALA A 1 193 ? -75.750 -6.073 83.322 1.00 90.62 193 ALA A O 1
ATOM 1532 N N . GLU A 1 194 ? -74.048 -7.462 82.866 1.00 91.81 194 GLU A N 1
ATOM 1533 C CA . GLU A 1 194 ? -74.402 -8.477 83.872 1.00 91.81 194 GLU A CA 1
ATOM 1534 C C . GLU A 1 194 ? -74.378 -7.912 85.299 1.00 91.81 194 GLU A C 1
ATOM 1536 O O . GLU A 1 194 ? -75.315 -8.103 86.075 1.00 91.81 194 GLU A O 1
ATOM 1541 N N . LEU A 1 195 ? -73.333 -7.154 85.647 1.00 89.00 195 LEU A N 1
ATOM 1542 C CA . LEU A 1 195 ? -73.213 -6.521 86.961 1.00 89.00 195 LEU A CA 1
ATOM 1543 C C . LEU A 1 195 ? -74.307 -5.468 87.203 1.00 89.00 195 LEU A C 1
ATOM 1545 O O . LEU A 1 195 ? -74.739 -5.286 88.341 1.00 89.00 195 LEU A O 1
ATOM 1549 N N . ALA A 1 196 ? -74.756 -4.771 86.154 1.00 86.81 196 ALA A N 1
ATOM 1550 C CA . ALA A 1 196 ? -75.888 -3.853 86.238 1.00 86.81 196 ALA A CA 1
ATOM 1551 C C . ALA A 1 196 ? -77.211 -4.597 86.488 1.00 86.81 196 ALA A C 1
ATOM 1553 O O . ALA A 1 196 ? -78.000 -4.136 87.308 1.00 86.81 196 ALA A O 1
ATOM 1554 N N . ALA A 1 197 ? -77.421 -5.758 85.855 1.00 84.88 197 ALA A N 1
ATOM 1555 C CA . ALA A 1 197 ? -78.589 -6.605 86.103 1.00 84.88 197 ALA A CA 1
ATOM 1556 C C . ALA A 1 197 ? -78.619 -7.144 87.547 1.00 84.88 197 ALA A C 1
ATOM 1558 O O . ALA A 1 197 ? -79.658 -7.102 88.193 1.00 84.88 197 ALA A O 1
ATOM 1559 N N . LEU A 1 198 ? -77.471 -7.565 88.093 1.00 82.50 198 LEU A N 1
ATOM 1560 C CA . LEU A 1 198 ? -77.356 -8.050 89.479 1.00 82.50 198 LEU A CA 1
ATOM 1561 C C . LEU A 1 198 ? -77.558 -6.965 90.549 1.00 82.50 198 LEU A C 1
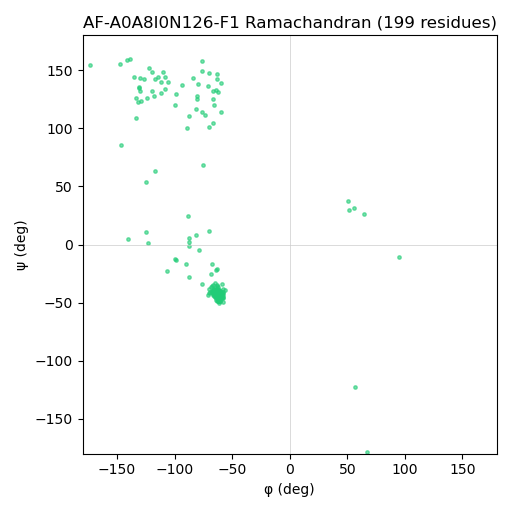ATOM 1563 O O . LEU A 1 198 ? -77.903 -7.280 91.682 1.00 82.50 198 LEU A O 1
ATOM 1567 N N . LYS A 1 199 ? -77.304 -5.692 90.224 1.00 78.38 199 LYS A N 1
ATOM 1568 C CA . LYS A 1 199 ? -77.502 -4.550 91.138 1.00 78.38 199 LYS A CA 1
ATOM 1569 C C . LYS A 1 199 ? -78.922 -3.968 91.082 1.00 78.38 199 LYS A C 1
ATOM 1571 O O . LYS A 1 199 ? -79.179 -2.967 91.748 1.00 78.38 199 LYS A O 1
ATOM 1576 N N . GLY A 1 200 ? -79.803 -4.563 90.278 1.00 60.47 200 GLY A N 1
ATOM 1577 C CA . GLY A 1 200 ? -81.192 -4.165 90.072 1.00 60.47 200 GLY A CA 1
ATOM 1578 C C . GLY A 1 200 ? -82.183 -5.302 90.328 1.00 60.47 200 GLY A C 1
ATOM 1579 O O . GLY A 1 200 ? -83.003 -5.574 89.457 1.00 60.47 200 GLY A O 1
ATOM 1580 N N . GLU A 1 201 ? -82.098 -5.914 91.514 1.00 51.59 201 GLU A N 1
ATOM 1581 C CA . GLU A 1 201 ? -83.225 -6.347 92.365 1.00 51.59 201 GLU A CA 1
ATOM 1582 C C . GLU A 1 201 ? -83.024 -5.742 93.762 1.00 51.59 201 GLU A C 1
ATOM 1584 O O . GLU A 1 201 ? -81.879 -5.807 94.272 1.00 51.59 201 GLU A O 1
#

Radius of gyration: 62.55 Å; Cα contacts (8 Å, |Δi|>4): 77; chains: 1; bounding box: 139×33×160 Å

Mean predicted aligned error: 15.22 Å

Foldseek 3Di:
DQDDDDDDPPDDWDWDWFDDAQWIWIDILLHTRDIDGRHRDDPPDPPDDDDPQDDDDDPPDNNVDDDDPPDDDDPHGDDSVRSNCVSCVVVVVVVVVVVVVVVVVVVVVVVVVVVVVVVVVVVVVVVVVVVVVVVVVVVVVVVVVVVVVVVVVVVVVVVVVVVVVVVVVVVVVVVVVVVVVVVVVVVVVVVVVVVVVVVPD

Nearest PDB structures (foldseek):
  4qvs-assembly1_A-2  TM=7.776E-01  e=1.170E-04  Acetivibrio thermocellus ATCC 27405

Solvent-accessible surface area (backbone atoms only — not comparable to full-atom values): 12092 Å² total; per-residue (Å²): 132,85,87,77,80,78,83,69,85,99,63,92,78,45,76,45,81,35,63,53,84,38,30,40,35,38,28,52,64,40,40,84,74,49,75,45,83,67,51,83,68,72,81,89,69,82,84,64,82,88,77,73,80,65,58,99,87,52,94,85,57,72,56,87,78,77,83,84,75,92,85,80,88,71,101,60,62,74,53,66,70,56,42,39,49,58,54,47,46,82,60,51,61,60,55,52,54,52,51,55,48,56,52,48,56,53,48,52,54,50,52,53,51,51,54,53,51,50,53,52,52,50,53,50,50,54,53,49,54,53,50,51,54,53,52,52,54,51,50,53,51,49,53,49,52,52,51,52,50,52,52,52,52,51,53,52,53,50,54,51,51,52,52,52,54,52,51,51,52,53,53,51,52,50,52,52,50,53,52,51,51,52,52,52,53,50,50,53,50,50,52,52,52,53,53,52,54,68,71,67,120